Protein AF-A0A8T7G9Y0-F1 (afdb_monomer)

Nearest PDB structures (foldseek):
  5c21-assembly1_A  TM=3.482E-01  e=3.178E-01  Escherichia coli
  5c21-assembly1_B  TM=3.559E-01  e=3.958E-01  Escherichia coli

Mean predicted aligned error: 15.69 Å

Secondary structure (DSSP, 8-state):
---THHHHHHHHHHHHHHHHHHHHHHHHHHHHHHHHHHHS-----------TTS-TTS------HHHHHHSHHHHT--HHHHHHHHHHHHHHHHHHHHHHHHHHHHHHHHHHHHHHTTTS---HHHHHHHHHHHHHHHHHHHHHHHHHHHHHHHTS-HHHHHHHHHHHHHHHHHHHHHHHHHHHHHTT-

Solvent-accessible surface area (backbone atoms only — not comparable to full-atom values): 11017 Å² total; per-residue (Å²): 142,84,62,78,68,61,59,58,57,57,51,58,58,55,55,56,52,54,54,55,55,52,50,52,52,51,52,48,52,52,50,51,50,52,49,53,58,68,64,62,69,60,75,80,67,76,83,70,83,70,77,84,88,70,77,90,83,72,74,75,73,76,55,58,60,72,55,56,68,72,41,28,80,83,40,66,61,50,70,71,50,51,54,53,45,51,50,51,48,53,54,49,46,64,67,42,48,64,49,52,53,52,35,51,53,42,44,52,52,39,53,50,53,51,61,77,39,70,91,52,93,72,55,70,67,59,52,48,62,57,44,44,64,38,52,51,42,52,48,53,52,49,56,54,51,49,54,51,19,50,56,50,53,69,72,43,53,71,70,37,49,54,48,44,53,55,50,50,50,57,53,51,54,50,52,53,53,50,52,51,58,49,50,62,58,65,70,73,110

Radius of gyration: 30.32 Å; Cα contacts (8 Å, |Δi|>4): 68; chains: 1; bounding box: 95×56×58 Å

Structure (mmCIF, N/CA/C/O backbone):
data_AF-A0A8T7G9Y0-F1
#
_entry.id   AF-A0A8T7G9Y0-F1
#
loop_
_atom_site.group_PDB
_atom_site.id
_atom_site.type_symbol
_atom_site.label_atom_id
_atom_site.label_alt_id
_atom_site.label_comp_id
_atom_site.label_asym_id
_atom_site.label_entity_id
_atom_site.label_seq_id
_atom_site.pdbx_PDB_ins_code
_atom_site.Cartn_x
_atom_site.Cartn_y
_atom_site.Cartn_z
_atom_site.occupancy
_atom_site.B_iso_or_equiv
_atom_site.auth_seq_id
_atom_site.auth_comp_id
_atom_site.auth_asym_id
_atom_site.auth_atom_id
_atom_site.pdbx_PDB_model_num
ATOM 1 N N . MET A 1 1 ? 77.001 -41.358 -36.205 1.00 55.22 1 MET A N 1
ATOM 2 C CA . MET A 1 1 ? 76.009 -42.160 -35.459 1.00 55.22 1 MET A CA 1
ATOM 3 C C . MET A 1 1 ? 75.866 -41.565 -34.066 1.00 55.22 1 MET A C 1
ATOM 5 O O . MET A 1 1 ? 76.643 -41.888 -33.185 1.00 55.22 1 MET A O 1
ATOM 9 N N . THR A 1 2 ? 74.908 -40.656 -33.910 1.00 49.69 2 THR A N 1
ATOM 10 C CA . THR A 1 2 ? 74.451 -40.039 -32.651 1.00 49.69 2 THR A CA 1
ATOM 11 C C . THR A 1 2 ? 72.934 -39.913 -32.811 1.00 49.69 2 THR A C 1
ATOM 13 O O . THR A 1 2 ? 72.441 -39.129 -33.610 1.00 49.69 2 THR A O 1
ATOM 16 N N . SER A 1 3 ? 72.282 -41.050 -32.582 1.00 53.50 3 SER A N 1
ATOM 17 C CA . SER A 1 3 ? 71.354 -41.309 -31.479 1.00 53.50 3 SER A CA 1
ATOM 18 C C . SER A 1 3 ? 70.028 -40.551 -31.591 1.00 53.50 3 SER A C 1
ATOM 20 O O . SER A 1 3 ? 69.817 -39.498 -30.998 1.00 53.50 3 SER A O 1
ATOM 22 N N . LYS A 1 4 ? 69.077 -4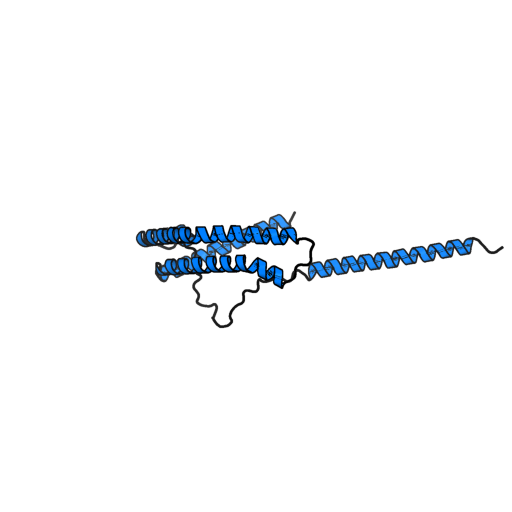1.186 -32.295 1.00 54.16 4 LYS A N 1
ATOM 23 C CA . LYS A 1 4 ? 67.639 -40.864 -32.271 1.00 54.16 4 LYS A CA 1
ATOM 24 C C . LYS A 1 4 ? 67.058 -40.780 -30.842 1.00 54.16 4 LYS A C 1
ATOM 26 O O . LYS A 1 4 ? 65.998 -40.192 -30.667 1.00 54.16 4 LYS A O 1
ATOM 31 N N . GLN A 1 5 ? 67.759 -41.298 -29.826 1.00 54.38 5 GLN A N 1
ATOM 32 C CA . GLN A 1 5 ? 67.329 -41.260 -28.425 1.00 54.38 5 GLN A CA 1
ATOM 33 C C . GLN A 1 5 ? 67.430 -39.868 -27.770 1.00 54.38 5 GLN A C 1
ATOM 35 O O . GLN A 1 5 ? 66.744 -39.627 -26.778 1.00 54.38 5 GLN A O 1
ATOM 40 N N . GLU A 1 6 ? 68.236 -38.932 -28.292 1.00 51.66 6 GLU A N 1
ATOM 41 C CA . GLU A 1 6 ? 68.300 -37.566 -27.732 1.00 51.66 6 GLU A CA 1
ATOM 42 C C . GLU A 1 6 ? 67.102 -36.701 -28.143 1.00 51.66 6 GLU A C 1
ATOM 44 O O . GLU A 1 6 ? 66.642 -35.859 -27.368 1.00 51.66 6 GLU A O 1
ATOM 49 N N . ILE A 1 7 ? 66.538 -36.945 -29.329 1.00 55.41 7 ILE A N 1
ATOM 50 C CA . ILE A 1 7 ? 65.400 -36.171 -29.836 1.00 55.41 7 ILE A CA 1
ATOM 51 C C . ILE A 1 7 ? 64.121 -36.553 -29.079 1.00 55.41 7 ILE A C 1
ATOM 53 O O . ILE A 1 7 ? 63.398 -35.657 -28.643 1.00 55.41 7 ILE A O 1
ATOM 57 N N . GLU A 1 8 ? 63.886 -37.844 -28.819 1.00 50.28 8 GLU A N 1
ATOM 58 C CA . GLU A 1 8 ? 62.699 -38.313 -28.083 1.00 50.28 8 GLU A CA 1
ATOM 59 C C . GLU A 1 8 ? 62.653 -37.786 -26.638 1.00 50.28 8 GLU A C 1
ATOM 61 O O . GLU A 1 8 ? 61.611 -37.307 -26.192 1.00 50.28 8 GLU A O 1
ATOM 66 N N . ARG A 1 9 ? 63.795 -37.729 -25.933 1.00 51.75 9 ARG A N 1
ATOM 67 C CA . ARG A 1 9 ? 63.852 -37.155 -24.572 1.00 51.75 9 ARG A CA 1
ATOM 68 C C . ARG A 1 9 ? 63.558 -35.651 -24.534 1.00 51.75 9 ARG A C 1
ATOM 70 O O . ARG A 1 9 ? 63.026 -35.155 -23.544 1.00 51.75 9 ARG A O 1
ATOM 77 N N . SER A 1 10 ? 63.883 -34.913 -25.597 1.00 53.09 10 SER A N 1
ATOM 78 C CA . SER A 1 10 ? 63.667 -33.459 -25.655 1.00 53.09 10 SER A CA 1
ATOM 79 C C . SER A 1 10 ? 62.203 -33.057 -25.895 1.00 53.09 10 SER A C 1
ATOM 81 O O . SER A 1 10 ? 61.804 -31.947 -25.529 1.00 53.09 10 SER A O 1
ATOM 83 N N . VAL A 1 11 ? 61.403 -33.953 -26.483 1.00 52.56 11 VAL A N 1
ATOM 84 C CA . VAL A 1 11 ? 59.964 -33.756 -26.727 1.00 52.56 11 VAL A CA 1
ATOM 85 C C . VAL A 1 11 ? 59.162 -34.027 -25.451 1.00 52.56 11 VAL A C 1
ATOM 87 O O . VAL A 1 11 ? 58.288 -33.235 -25.095 1.00 52.56 11 VAL A O 1
ATOM 90 N N . ASP A 1 12 ? 59.541 -35.064 -24.703 1.00 52.78 12 ASP A N 1
ATOM 91 C CA . ASP A 1 12 ? 58.868 -35.484 -23.466 1.00 52.78 12 ASP A CA 1
ATOM 92 C C . ASP A 1 12 ? 58.993 -34.437 -22.336 1.00 52.78 12 ASP A C 1
ATOM 94 O O . ASP A 1 12 ? 58.055 -34.162 -21.580 1.00 52.78 12 ASP A O 1
ATOM 98 N N . ILE A 1 13 ? 60.143 -33.755 -22.263 1.00 53.44 13 ILE A N 1
ATOM 99 C CA . ILE A 1 13 ? 60.376 -32.679 -21.286 1.00 53.44 13 ILE A CA 1
ATOM 100 C C . ILE A 1 13 ? 59.546 -31.430 -21.627 1.00 53.44 13 ILE A C 1
ATOM 102 O O . ILE A 1 13 ? 59.013 -30.785 -20.723 1.00 53.44 13 ILE A O 1
ATOM 106 N N . ARG A 1 14 ? 59.371 -31.094 -22.914 1.00 51.22 14 ARG A N 1
ATOM 107 C CA . ARG A 1 14 ? 58.578 -29.919 -23.323 1.00 51.22 14 ARG A CA 1
ATOM 108 C C . ARG A 1 14 ? 57.076 -30.130 -23.147 1.00 51.22 14 ARG A C 1
ATOM 110 O O . ARG A 1 14 ? 56.394 -29.188 -22.747 1.00 51.22 14 ARG A O 1
ATOM 117 N N . GLN A 1 15 ? 56.560 -31.339 -23.378 1.00 51.28 15 GLN A N 1
ATOM 118 C CA . GLN A 1 15 ? 55.138 -31.639 -23.157 1.00 51.28 15 GLN A CA 1
ATOM 119 C C . GLN A 1 15 ? 54.752 -31.594 -21.670 1.00 51.28 15 GLN A C 1
ATOM 121 O O . GLN A 1 15 ? 53.705 -31.038 -21.335 1.00 51.28 15 GLN A O 1
ATOM 126 N N . ARG A 1 16 ? 55.625 -32.061 -20.763 1.00 51.03 16 ARG A N 1
ATOM 127 C CA . ARG A 1 16 ? 55.397 -31.964 -19.307 1.00 51.03 16 ARG A CA 1
ATOM 128 C C . ARG A 1 16 ? 55.312 -30.524 -18.791 1.00 51.03 16 ARG A C 1
ATOM 130 O O . ARG A 1 16 ? 54.543 -30.252 -17.869 1.00 51.03 16 ARG A O 1
ATOM 137 N N . TRP A 1 17 ? 56.060 -29.591 -19.381 1.00 47.50 17 TRP A N 1
ATOM 138 C CA . TRP A 1 17 ? 56.044 -28.184 -18.960 1.00 47.50 17 TRP A CA 1
ATOM 139 C C . TRP A 1 17 ? 54.737 -27.463 -19.312 1.00 47.50 17 TRP A C 1
ATOM 141 O O . TRP A 1 17 ? 54.264 -26.657 -18.510 1.00 47.50 17 TRP A O 1
ATOM 151 N N . TRP A 1 18 ? 54.111 -27.792 -20.447 1.00 45.62 18 TRP A N 1
ATOM 152 C CA . TRP A 1 18 ? 52.841 -27.185 -20.875 1.00 45.62 18 TRP A CA 1
ATOM 153 C C . TRP A 1 18 ? 51.645 -27.660 -20.042 1.00 45.62 18 TRP A C 1
ATOM 155 O O . TRP A 1 18 ? 50.748 -26.873 -19.741 1.00 45.62 18 TRP A O 1
ATOM 165 N N . THR A 1 19 ? 51.642 -28.918 -19.594 1.00 52.16 19 THR A N 1
ATOM 166 C CA . THR A 1 19 ? 50.574 -29.435 -18.724 1.00 52.16 19 THR A CA 1
ATOM 167 C C . THR A 1 19 ? 50.626 -28.845 -17.315 1.00 52.16 19 THR A C 1
ATOM 169 O O . THR A 1 19 ? 49.582 -28.550 -16.742 1.00 52.16 19 THR A O 1
ATOM 172 N N . VAL A 1 20 ? 51.818 -28.607 -16.756 1.00 54.38 20 VAL A N 1
ATOM 173 C CA . VAL A 1 20 ? 51.951 -28.059 -15.393 1.00 54.38 20 VAL A CA 1
ATOM 174 C C . VAL A 1 20 ? 51.597 -26.569 -15.350 1.00 54.38 20 VAL A C 1
ATOM 176 O O . VAL A 1 20 ? 50.882 -26.142 -14.445 1.00 54.38 20 VAL A O 1
ATOM 179 N N . THR A 1 21 ? 52.007 -25.787 -16.355 1.00 53.28 21 THR A N 1
ATOM 180 C CA . THR A 1 21 ? 51.620 -24.365 -16.452 1.00 53.28 21 THR A CA 1
ATOM 181 C C . THR A 1 21 ? 50.145 -24.184 -16.812 1.00 53.28 21 THR A C 1
ATOM 183 O O . THR A 1 21 ? 49.486 -23.326 -16.227 1.00 53.28 21 THR A O 1
ATOM 186 N N . GLY A 1 22 ? 49.584 -25.021 -17.693 1.00 51.62 22 GLY A N 1
ATOM 187 C CA . GLY A 1 22 ? 48.158 -24.979 -18.037 1.00 51.62 22 GLY A CA 1
ATOM 188 C C . GLY A 1 22 ? 47.233 -25.334 -16.866 1.00 51.62 22 GLY A C 1
ATOM 189 O O . GLY A 1 22 ? 46.226 -24.660 -16.648 1.00 51.62 22 GLY A O 1
ATOM 190 N N . VAL A 1 23 ? 47.593 -26.345 -16.064 1.00 53.72 23 VAL A N 1
ATOM 191 C CA . VAL A 1 23 ? 46.804 -26.755 -14.889 1.00 53.72 23 VAL A CA 1
ATOM 192 C C . VAL A 1 23 ? 46.899 -25.724 -13.760 1.00 53.72 23 VAL A C 1
ATOM 194 O O . VAL A 1 23 ? 45.880 -25.423 -13.142 1.00 53.72 23 VAL A O 1
ATOM 197 N N . GLN A 1 24 ? 48.064 -25.108 -13.523 1.00 54.03 24 GLN A N 1
ATOM 198 C CA . GLN A 1 24 ? 48.177 -24.024 -12.535 1.00 54.03 24 GLN A CA 1
ATOM 199 C C . GLN A 1 24 ? 47.382 -22.773 -12.938 1.00 54.03 24 GLN A C 1
ATOM 201 O O . GLN A 1 24 ? 46.762 -22.149 -12.077 1.00 54.03 24 GLN A O 1
ATOM 206 N N . LEU A 1 25 ? 47.323 -22.442 -14.234 1.00 53.50 25 LEU A N 1
ATOM 207 C CA . LEU A 1 25 ? 46.509 -21.326 -14.728 1.00 53.50 25 LEU A CA 1
ATOM 208 C C . LEU A 1 25 ? 45.001 -21.596 -14.560 1.00 53.50 25 LEU A C 1
ATOM 210 O O . LEU A 1 25 ? 44.250 -20.703 -14.172 1.00 53.50 25 LEU A O 1
ATOM 214 N N . LEU A 1 26 ? 44.559 -22.838 -14.791 1.00 54.88 26 LEU A N 1
ATOM 215 C CA . LEU A 1 26 ? 43.170 -23.262 -14.575 1.00 54.88 26 LEU A CA 1
ATOM 216 C C . LEU A 1 26 ? 42.785 -23.267 -13.089 1.00 54.88 26 LEU A C 1
ATOM 218 O O . LEU A 1 26 ? 41.713 -22.776 -12.743 1.00 54.88 26 LEU A O 1
ATOM 222 N N . VAL A 1 27 ? 43.661 -23.743 -12.198 1.00 57.97 27 VAL A N 1
ATOM 223 C CA . VAL A 1 27 ? 43.428 -23.699 -10.742 1.00 57.97 27 VAL A CA 1
ATOM 224 C C . VAL A 1 27 ? 43.394 -22.254 -10.231 1.00 57.97 27 VAL A C 1
ATOM 226 O O . VAL A 1 27 ? 42.541 -21.925 -9.408 1.00 57.97 27 VAL A O 1
ATOM 229 N N . ALA A 1 28 ? 44.238 -21.363 -10.762 1.00 57.00 28 ALA A N 1
ATOM 230 C CA . ALA A 1 28 ? 44.179 -19.935 -10.451 1.00 57.00 28 ALA A CA 1
ATOM 231 C C . ALA A 1 28 ? 42.870 -19.285 -10.942 1.00 57.00 28 ALA A C 1
ATOM 233 O O . ALA A 1 28 ? 42.260 -18.513 -10.205 1.00 57.00 28 ALA A O 1
ATOM 234 N N . LEU A 1 29 ? 42.379 -19.632 -12.137 1.00 53.97 29 LEU A N 1
ATOM 235 C CA . LEU A 1 29 ? 41.099 -19.132 -12.661 1.00 53.97 29 LEU A CA 1
ATOM 236 C C . LEU A 1 29 ? 39.888 -19.639 -11.863 1.00 53.97 29 LEU A C 1
ATOM 238 O O . LEU A 1 29 ? 38.957 -18.870 -11.609 1.00 53.97 29 LEU A O 1
ATOM 242 N N . VAL A 1 30 ? 39.903 -20.898 -11.417 1.00 57.34 30 VAL A N 1
ATOM 243 C CA . VAL A 1 30 ? 38.860 -21.445 -10.533 1.00 57.34 30 VAL A CA 1
ATOM 244 C C . VAL A 1 30 ? 38.938 -20.801 -9.145 1.00 57.34 30 VAL A C 1
ATOM 246 O O . VAL A 1 30 ? 37.907 -20.406 -8.606 1.00 57.34 30 VAL A O 1
ATOM 249 N N . GLY A 1 31 ? 40.140 -20.586 -8.600 1.00 49.66 31 GLY A N 1
ATOM 250 C CA . GLY A 1 31 ? 40.344 -19.878 -7.332 1.00 49.66 31 GLY A CA 1
ATOM 251 C C . GLY A 1 31 ? 39.852 -18.427 -7.367 1.00 49.66 31 GLY A C 1
ATOM 252 O O . GLY A 1 31 ? 39.139 -17.998 -6.462 1.00 49.66 31 GLY A O 1
ATOM 253 N N . ILE A 1 32 ? 40.141 -17.686 -8.444 1.00 53.50 32 ILE A N 1
ATOM 254 C CA . ILE A 1 32 ? 39.623 -16.324 -8.651 1.00 53.50 32 ILE A CA 1
ATOM 255 C C . ILE A 1 32 ? 38.099 -16.351 -8.818 1.00 53.50 32 ILE A C 1
ATOM 257 O O . ILE A 1 32 ? 37.423 -15.488 -8.271 1.00 53.50 32 ILE A O 1
ATOM 261 N N . SER A 1 33 ? 37.532 -17.354 -9.493 1.00 47.88 33 SER A N 1
ATOM 262 C CA . SER A 1 33 ? 36.074 -17.485 -9.643 1.00 47.88 33 SER A CA 1
ATOM 263 C C . SER A 1 33 ? 35.376 -17.756 -8.306 1.00 47.88 33 SER A C 1
ATOM 265 O O . SER A 1 33 ? 34.347 -17.146 -8.028 1.00 47.88 33 SER A O 1
ATOM 267 N N . VAL A 1 34 ? 35.955 -18.591 -7.436 1.00 52.16 34 VAL A N 1
ATOM 268 C CA . VAL A 1 34 ? 35.426 -18.854 -6.084 1.00 52.16 34 VAL A CA 1
ATOM 269 C C . VAL A 1 34 ? 35.578 -17.629 -5.178 1.00 52.16 34 VAL A C 1
ATOM 271 O O . VAL A 1 34 ? 34.643 -17.299 -4.455 1.00 52.16 34 VAL A O 1
ATOM 274 N N . ILE A 1 35 ? 36.694 -16.896 -5.254 1.00 52.38 35 ILE A N 1
ATOM 275 C CA . ILE A 1 35 ? 36.891 -15.660 -4.478 1.00 52.38 35 ILE A CA 1
ATOM 276 C C . ILE A 1 35 ? 35.983 -14.537 -4.995 1.00 52.38 35 ILE A C 1
ATOM 278 O O . ILE A 1 35 ? 35.429 -13.797 -4.188 1.00 52.38 35 ILE A O 1
ATOM 282 N N . VAL A 1 36 ? 35.750 -14.419 -6.305 1.00 48.91 36 VAL A N 1
ATOM 283 C CA . VAL A 1 36 ? 34.804 -13.448 -6.883 1.00 48.91 36 VAL A CA 1
ATOM 284 C C . VAL A 1 36 ? 33.355 -13.811 -6.545 1.00 48.91 36 VAL A C 1
ATOM 286 O O . VAL A 1 36 ? 32.572 -12.903 -6.274 1.00 48.91 36 VAL A O 1
ATOM 289 N N . LEU A 1 37 ? 32.989 -15.098 -6.479 1.00 44.81 37 LEU A N 1
ATOM 290 C CA . LEU A 1 37 ? 31.670 -15.508 -5.979 1.00 44.81 37 LEU A CA 1
ATOM 291 C C . LEU A 1 37 ? 31.521 -15.276 -4.465 1.00 44.81 37 LEU A C 1
ATOM 293 O O . LEU A 1 37 ? 30.481 -14.783 -4.040 1.00 44.81 37 LEU A O 1
ATOM 297 N N . ALA A 1 38 ? 32.553 -15.552 -3.663 1.00 48.25 38 ALA A N 1
ATOM 298 C CA . ALA A 1 38 ? 32.524 -15.355 -2.210 1.00 48.25 38 ALA A CA 1
ATOM 299 C C . ALA A 1 38 ? 32.602 -13.872 -1.792 1.00 48.25 38 ALA A C 1
ATOM 301 O O . ALA A 1 38 ? 32.089 -13.496 -0.741 1.00 48.25 38 ALA A O 1
ATOM 302 N N . SER A 1 39 ? 33.206 -13.008 -2.617 1.00 43.72 39 SER A N 1
ATOM 303 C CA . SER A 1 39 ? 33.332 -11.564 -2.349 1.00 43.72 39 SER A CA 1
ATOM 304 C C . SER A 1 39 ? 32.202 -10.710 -2.940 1.00 43.72 39 SER A C 1
ATOM 306 O O . SER A 1 39 ? 32.084 -9.538 -2.583 1.00 43.72 39 SER A O 1
ATOM 308 N N . LYS A 1 40 ? 31.320 -11.276 -3.783 1.00 42.78 40 LYS A N 1
ATOM 309 C CA . LYS A 1 40 ? 30.123 -10.585 -4.312 1.00 42.78 40 LYS A CA 1
ATOM 310 C C . LYS A 1 40 ? 28.820 -10.858 -3.564 1.00 42.78 40 LYS A C 1
ATOM 312 O O . LYS A 1 40 ? 27.777 -10.358 -3.972 1.00 42.78 40 LYS A O 1
ATOM 317 N N . THR A 1 41 ? 28.877 -11.516 -2.413 1.00 44.16 41 THR A N 1
ATOM 318 C CA . THR A 1 41 ? 27.844 -11.415 -1.369 1.00 44.16 41 THR A CA 1
ATOM 319 C C . THR A 1 41 ? 28.097 -10.227 -0.44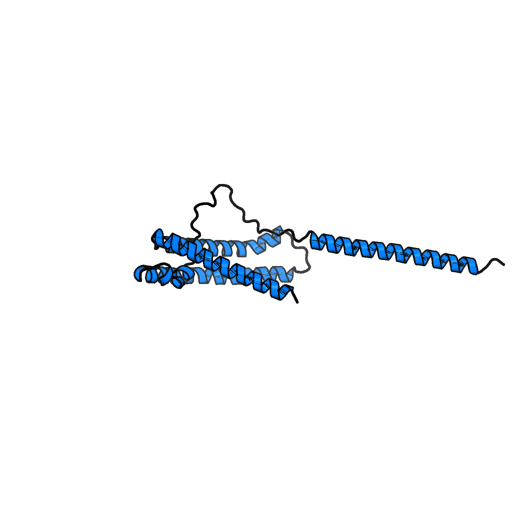0 1.00 44.16 41 THR A C 1
ATOM 321 O O . THR A 1 41 ? 27.842 -10.287 0.759 1.00 44.16 41 THR A O 1
ATOM 324 N N . GLN A 1 42 ? 28.558 -9.096 -0.985 1.00 40.19 42 GLN A N 1
ATOM 325 C CA . GLN A 1 42 ? 28.148 -7.829 -0.398 1.00 40.19 42 GLN A CA 1
ATOM 326 C C . GLN A 1 42 ? 26.657 -7.710 -0.668 1.00 40.19 42 GLN A C 1
ATOM 328 O O . GLN A 1 42 ? 26.233 -7.458 -1.795 1.00 40.19 42 GLN A O 1
ATOM 333 N N . GLU A 1 43 ? 25.873 -7.955 0.380 1.00 42.06 43 GLU A N 1
ATOM 334 C CA . GLU A 1 43 ? 24.507 -7.476 0.492 1.00 42.06 43 GLU A CA 1
ATOM 335 C C . GLU A 1 43 ? 24.451 -6.076 -0.119 1.00 42.06 43 GLU A C 1
ATOM 337 O O . GLU A 1 43 ? 24.920 -5.100 0.475 1.00 42.06 43 GLU A O 1
ATOM 342 N N . VAL A 1 44 ? 23.883 -5.963 -1.318 1.00 37.88 44 VAL A N 1
ATOM 343 C CA . VAL A 1 44 ? 23.413 -4.681 -1.822 1.00 37.88 44 VAL A CA 1
ATOM 344 C C . VAL A 1 44 ? 22.233 -4.341 -0.926 1.00 37.88 44 VAL A C 1
ATOM 346 O O . VAL A 1 44 ? 21.075 -4.603 -1.247 1.00 37.88 44 VAL A O 1
ATOM 349 N N . LYS A 1 45 ? 22.535 -3.818 0.266 1.00 38.41 45 LYS A N 1
ATOM 350 C CA . LYS A 1 45 ? 21.555 -3.118 1.077 1.00 38.41 45 LYS A CA 1
ATOM 351 C C . LYS A 1 45 ? 21.027 -2.029 0.154 1.00 38.41 45 LYS A C 1
ATOM 353 O O . LYS A 1 45 ? 21.832 -1.233 -0.338 1.00 38.41 45 LYS A O 1
ATOM 358 N N . PRO A 1 46 ? 19.720 -2.006 -0.155 1.00 38.69 46 PRO A N 1
ATOM 359 C CA . PRO A 1 46 ? 19.177 -0.919 -0.942 1.00 38.69 46 PRO A CA 1
ATOM 360 C C . PRO A 1 46 ? 19.578 0.370 -0.232 1.00 38.69 46 PRO A C 1
ATOM 362 O O . PRO A 1 46 ? 19.350 0.504 0.974 1.00 38.69 46 PRO A O 1
ATOM 365 N N . VAL A 1 47 ? 20.221 1.282 -0.963 1.00 35.38 47 VAL A N 1
ATOM 366 C CA . VAL A 1 47 ? 20.502 2.634 -0.488 1.00 35.38 47 VAL A CA 1
ATOM 367 C C . VAL A 1 47 ? 19.147 3.309 -0.305 1.00 35.38 47 VAL A C 1
ATOM 369 O O . VAL A 1 47 ? 18.607 3.974 -1.184 1.00 35.38 47 VAL A O 1
ATOM 372 N N . ILE A 1 48 ? 18.545 3.066 0.853 1.00 42.66 48 ILE A N 1
ATOM 373 C CA . ILE A 1 48 ? 17.567 3.958 1.434 1.00 42.66 48 ILE A CA 1
ATOM 374 C C . ILE A 1 48 ? 18.413 5.169 1.786 1.00 42.66 48 ILE A C 1
ATOM 376 O O . ILE A 1 48 ? 19.186 5.119 2.741 1.00 42.66 48 ILE A O 1
ATOM 380 N N . VAL A 1 49 ? 18.317 6.220 0.976 1.00 39.25 49 VAL A N 1
ATOM 381 C CA . VAL A 1 49 ? 18.775 7.552 1.359 1.00 39.25 49 VAL A CA 1
ATOM 382 C C . VAL A 1 49 ? 18.000 7.900 2.628 1.00 39.25 49 VAL A C 1
ATOM 384 O O . VAL A 1 49 ? 16.848 8.326 2.583 1.00 39.25 49 VAL A O 1
ATOM 387 N N . ARG A 1 50 ? 18.592 7.573 3.777 1.00 38.69 50 ARG A N 1
ATOM 388 C CA . ARG A 1 50 ? 18.164 8.040 5.083 1.00 38.69 50 ARG A CA 1
ATOM 389 C C . ARG A 1 50 ? 18.663 9.470 5.142 1.00 38.69 50 ARG A C 1
ATOM 391 O O . ARG A 1 50 ? 19.858 9.694 5.269 1.00 38.69 50 ARG A O 1
ATOM 398 N N . THR A 1 51 ? 17.759 10.426 4.984 1.00 42.16 51 THR A N 1
ATOM 399 C CA . THR A 1 51 ? 17.982 11.770 5.508 1.00 42.16 51 THR A CA 1
ATOM 400 C C . THR A 1 51 ? 18.281 11.619 6.996 1.00 42.16 51 THR A C 1
ATOM 402 O O . THR A 1 51 ? 17.411 11.231 7.777 1.00 42.16 51 THR A O 1
ATOM 405 N N . GLU A 1 52 ? 19.548 11.811 7.345 1.00 35.19 52 GLU A N 1
ATOM 406 C CA . GLU A 1 52 ? 20.039 11.935 8.710 1.00 35.19 52 GLU A CA 1
ATOM 407 C C . GLU A 1 52 ? 19.278 13.081 9.389 1.00 35.19 52 GLU A C 1
ATOM 409 O O . GLU A 1 52 ? 19.192 14.175 8.831 1.00 35.19 52 GLU A O 1
ATOM 414 N N . GLY A 1 53 ? 18.675 12.825 10.555 1.00 35.03 53 GLY A N 1
ATOM 415 C CA . GLY A 1 53 ? 18.066 13.889 11.360 1.00 35.03 53 GLY A CA 1
ATOM 416 C C . GLY A 1 53 ? 16.785 13.565 12.127 1.00 35.03 53 GLY A C 1
ATOM 417 O O . GLY A 1 53 ? 16.348 14.411 12.896 1.00 35.03 53 GLY A O 1
ATOM 418 N N . GLU A 1 54 ? 16.186 12.379 11.997 1.00 31.55 54 GLU A N 1
ATOM 419 C CA . GLU A 1 54 ? 15.070 11.995 12.873 1.00 31.55 54 GLU A CA 1
ATOM 420 C C . GLU A 1 54 ? 15.339 10.672 13.581 1.00 31.55 54 GLU A C 1
ATOM 422 O O . GLU A 1 54 ? 15.599 9.637 12.961 1.00 31.55 54 GLU A O 1
ATOM 427 N N . SER A 1 55 ? 15.276 10.726 14.909 1.00 35.34 55 SER A N 1
ATOM 428 C CA . SER A 1 55 ? 15.340 9.569 15.783 1.00 35.34 55 SER A CA 1
ATOM 429 C C . SER A 1 55 ? 14.294 8.527 15.368 1.00 35.34 55 SER A C 1
ATOM 431 O O . SER A 1 55 ? 13.118 8.806 15.145 1.00 35.34 55 SER A O 1
ATOM 433 N N . ILE A 1 56 ? 14.736 7.274 15.285 1.00 40.09 56 ILE A N 1
ATOM 434 C CA . ILE A 1 56 ? 13.945 6.091 14.902 1.00 40.09 56 ILE A CA 1
ATOM 435 C C . ILE A 1 56 ? 12.885 5.735 15.981 1.00 40.09 56 ILE A C 1
ATOM 437 O O . ILE A 1 56 ? 12.151 4.756 15.857 1.00 40.09 56 ILE A O 1
ATOM 441 N N . GLU A 1 57 ? 12.756 6.545 17.034 1.00 38.50 57 GLU A N 1
ATOM 442 C CA . GLU A 1 57 ? 12.090 6.183 18.287 1.00 38.50 57 GLU A CA 1
ATOM 443 C C . GLU A 1 57 ? 10.603 6.541 18.413 1.00 38.50 57 GLU A C 1
ATOM 445 O O . GLU A 1 57 ? 9.976 6.109 19.376 1.00 38.50 57 GLU A O 1
ATOM 450 N N . SER A 1 58 ? 9.967 7.233 17.462 1.00 40.34 58 SER A N 1
ATOM 451 C CA . SER A 1 58 ? 8.538 7.570 17.641 1.00 40.34 58 SER A CA 1
ATOM 452 C C . SER A 1 58 ? 7.689 7.697 16.380 1.00 40.34 58 SER A C 1
ATOM 454 O O . SER A 1 58 ? 6.505 8.024 16.479 1.00 40.34 58 SER A O 1
ATOM 456 N N . ARG A 1 59 ? 8.199 7.350 15.191 1.00 46.75 59 ARG A N 1
ATOM 457 C CA . ARG A 1 59 ? 7.314 7.179 14.029 1.00 46.75 59 ARG A CA 1
ATOM 458 C C . ARG A 1 59 ? 6.529 5.881 14.208 1.00 46.75 59 ARG A C 1
ATOM 460 O O . ARG A 1 59 ? 6.971 4.811 13.785 1.00 46.75 59 ARG A O 1
ATOM 467 N N . GLN A 1 60 ? 5.370 5.962 14.874 1.00 57.59 60 GLN A N 1
ATOM 468 C CA . GLN A 1 60 ? 4.376 4.889 14.872 1.00 57.59 60 GLN A CA 1
ATOM 469 C C . GLN A 1 60 ? 4.195 4.443 13.421 1.00 57.59 60 GLN A C 1
ATOM 471 O O . GLN A 1 60 ? 3.745 5.203 12.567 1.00 57.59 60 GLN A O 1
ATOM 476 N N . ARG A 1 61 ? 4.646 3.222 13.118 1.00 68.12 61 ARG A N 1
ATOM 477 C CA . ARG A 1 61 ? 4.675 2.707 11.749 1.00 68.12 61 ARG A CA 1
ATOM 478 C C . ARG A 1 61 ? 3.263 2.791 11.178 1.00 68.12 61 ARG A C 1
ATOM 480 O O . ARG A 1 61 ? 2.344 2.213 11.754 1.00 68.12 61 ARG A O 1
ATOM 487 N N . LEU A 1 62 ? 3.101 3.499 10.062 1.00 84.12 62 LEU A N 1
ATOM 488 C CA . LEU A 1 62 ? 1.814 3.637 9.390 1.00 84.12 62 LEU A CA 1
ATOM 489 C C . LEU A 1 62 ? 1.291 2.260 8.967 1.00 84.12 62 LEU A C 1
ATOM 491 O O . LEU A 1 62 ? 1.906 1.564 8.152 1.00 84.12 62 LEU A O 1
ATOM 495 N N . LEU A 1 63 ? 0.168 1.857 9.560 1.00 87.31 63 LEU A N 1
ATOM 496 C CA . LEU A 1 63 ? -0.398 0.519 9.403 1.00 87.31 63 LEU A CA 1
ATOM 497 C C . LEU A 1 63 ? -1.279 0.453 8.148 1.00 87.31 63 LEU A C 1
ATOM 499 O O . LEU A 1 63 ? -2.050 1.381 7.903 1.00 87.31 63 LEU A O 1
ATOM 503 N N . PRO A 1 64 ? -1.210 -0.626 7.347 1.00 90.00 64 PRO A N 1
ATOM 504 C CA . PRO A 1 64 ? -2.106 -0.797 6.205 1.00 90.00 64 PRO A CA 1
ATOM 505 C C . PRO A 1 64 ? -3.584 -0.828 6.629 1.00 90.00 64 PRO A C 1
ATOM 507 O O . PRO A 1 64 ? -3.937 -1.546 7.560 1.00 90.00 64 PRO A O 1
ATOM 510 N N . ILE A 1 65 ? -4.465 -0.134 5.898 1.00 92.44 65 ILE A N 1
ATOM 511 C CA . ILE A 1 65 ? -5.915 -0.097 6.191 1.00 92.44 65 ILE A CA 1
ATOM 512 C C . ILE A 1 65 ? -6.517 -1.509 6.212 1.00 92.44 65 ILE A C 1
ATOM 514 O O . ILE A 1 65 ? -7.221 -1.873 7.149 1.00 92.44 65 ILE A O 1
ATOM 518 N N . ALA A 1 66 ? -6.148 -2.348 5.239 1.00 93.06 66 ALA A N 1
ATOM 519 C CA . ALA A 1 66 ? -6.595 -3.739 5.166 1.00 93.06 66 ALA A CA 1
ATOM 520 C C . ALA A 1 66 ? -6.180 -4.583 6.388 1.00 93.06 66 ALA A C 1
ATOM 522 O O . ALA A 1 66 ? -6.860 -5.547 6.726 1.00 93.06 66 ALA A O 1
ATOM 523 N N . PHE A 1 67 ? -5.070 -4.241 7.054 1.00 94.31 67 PHE A N 1
ATOM 524 C CA . PHE A 1 67 ? -4.678 -4.899 8.301 1.00 94.31 67 PHE A CA 1
ATOM 525 C C . PHE A 1 67 ? -5.590 -4.469 9.455 1.00 94.31 67 PHE A C 1
ATOM 527 O O . PHE A 1 67 ? -6.080 -5.324 10.186 1.00 94.31 67 PHE A O 1
ATOM 534 N N . LEU A 1 68 ? -5.869 -3.166 9.578 1.00 94.44 68 LEU A N 1
ATOM 535 C CA . LEU A 1 68 ? -6.767 -2.634 10.609 1.00 94.44 68 LEU A CA 1
ATOM 536 C C . LEU A 1 68 ? -8.177 -3.232 10.496 1.00 94.44 68 LEU A C 1
ATOM 538 O O . LEU A 1 68 ? -8.768 -3.589 11.508 1.00 94.44 68 LEU A O 1
ATOM 542 N N . LEU A 1 69 ? -8.676 -3.398 9.267 1.00 94.00 69 LEU A N 1
ATOM 543 C CA . LEU A 1 69 ? -9.977 -4.014 8.984 1.00 94.00 69 LEU A CA 1
ATOM 544 C C . LEU A 1 69 ? -10.009 -5.534 9.199 1.00 94.00 69 LEU A C 1
ATOM 546 O O . LEU A 1 69 ? -11.064 -6.089 9.477 1.00 94.00 69 LEU A O 1
ATOM 550 N N . ARG A 1 70 ? -8.871 -6.224 9.088 1.00 94.94 70 ARG A N 1
ATOM 551 C CA . ARG A 1 70 ? -8.787 -7.666 9.366 1.00 94.94 70 ARG A CA 1
ATOM 552 C C . ARG A 1 70 ? -8.755 -7.965 10.861 1.00 94.94 70 ARG A C 1
ATOM 554 O O . ARG A 1 70 ? -9.243 -8.998 11.297 1.00 94.94 70 ARG A O 1
ATOM 561 N N . GLU A 1 71 ? -8.136 -7.081 11.632 1.00 94.81 71 GLU A N 1
ATOM 562 C CA . GLU A 1 71 ? -7.892 -7.261 13.063 1.00 94.81 71 GLU A CA 1
ATOM 563 C C . GLU A 1 71 ? -8.846 -6.407 13.917 1.00 94.81 71 GLU A C 1
ATOM 565 O O . GLU A 1 71 ? -8.501 -6.018 15.031 1.00 94.81 71 GLU A O 1
ATOM 570 N N . THR A 1 72 ? -10.045 -6.112 13.404 1.00 93.81 72 THR A N 1
ATOM 571 C CA .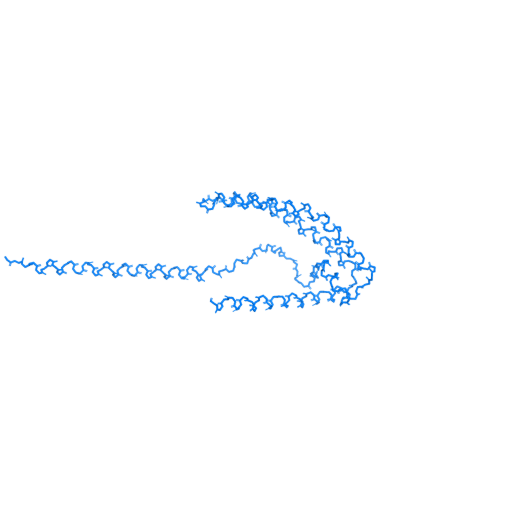 THR A 1 72 ? -11.045 -5.221 14.023 1.00 93.81 72 THR A CA 1
ATOM 572 C C . THR A 1 72 ? -11.366 -5.607 15.461 1.00 93.81 72 THR A C 1
ATOM 574 O O . THR A 1 72 ? -11.227 -4.778 16.361 1.00 93.81 72 THR A O 1
ATOM 577 N N . GLU A 1 73 ? -11.715 -6.873 15.689 1.00 93.62 73 GLU A N 1
ATOM 578 C CA . GLU A 1 73 ? -12.035 -7.415 17.013 1.00 93.62 73 GLU A CA 1
ATOM 579 C C . GLU A 1 73 ? -10.830 -7.339 17.953 1.00 93.62 73 GLU A C 1
ATOM 581 O O . GLU A 1 73 ? -10.942 -6.891 19.093 1.00 93.62 73 GLU A O 1
ATOM 586 N N . LYS A 1 74 ? -9.641 -7.710 17.459 1.00 94.81 74 LYS A N 1
ATOM 587 C CA . LYS A 1 74 ? -8.417 -7.723 18.271 1.00 94.81 74 LYS A CA 1
ATOM 588 C C . LYS A 1 74 ? -7.903 -6.332 18.598 1.00 94.81 74 LYS A C 1
ATOM 590 O O . LYS A 1 74 ? -7.151 -6.208 19.557 1.00 94.81 74 LYS A O 1
ATOM 595 N N . ILE A 1 75 ? -8.237 -5.318 17.805 1.00 94.75 75 ILE A N 1
ATOM 596 C CA . ILE A 1 75 ? -7.898 -3.911 18.058 1.00 94.75 75 ILE A CA 1
ATOM 597 C C . ILE A 1 75 ? -9.001 -3.231 18.891 1.00 94.75 75 ILE A C 1
ATOM 599 O O . ILE A 1 75 ? -8.741 -2.215 19.533 1.00 94.75 75 ILE A O 1
ATOM 603 N N . GLY A 1 76 ? -10.212 -3.795 18.926 1.00 96.06 76 GLY A N 1
ATOM 604 C CA . GLY A 1 76 ? -11.370 -3.197 19.586 1.00 96.06 76 GLY A CA 1
ATOM 605 C C . GLY A 1 76 ? -11.907 -1.991 18.815 1.00 96.06 76 GLY A C 1
ATOM 606 O O . GLY A 1 76 ? -12.107 -0.925 19.398 1.00 96.06 76 GLY A O 1
ATOM 607 N N . LEU A 1 77 ? -12.057 -2.120 17.493 1.00 95.38 77 LEU A N 1
ATOM 608 C CA . LEU A 1 77 ? -12.628 -1.070 16.645 1.00 95.38 77 LEU A CA 1
ATOM 609 C C . LEU A 1 77 ? -14.152 -1.024 16.783 1.00 95.38 77 LEU A C 1
ATOM 611 O O . LEU A 1 77 ? -14.810 -2.055 16.723 1.00 95.38 77 LEU A O 1
ATOM 615 N N . SER A 1 78 ? -14.711 0.179 16.925 1.00 97.38 78 SER A N 1
ATOM 616 C CA . SER A 1 78 ? -16.167 0.381 16.889 1.00 97.38 78 SER A CA 1
ATOM 617 C C . SER A 1 78 ? -16.719 0.265 15.468 1.00 97.38 78 SER A C 1
ATOM 619 O O . SER A 1 78 ? -16.029 0.618 14.510 1.00 97.38 78 SER A O 1
ATOM 621 N N . ASP A 1 79 ? -17.993 -0.103 15.320 1.00 96.94 79 ASP A N 1
ATOM 622 C CA . ASP A 1 79 ? -18.655 -0.219 14.010 1.00 96.94 79 ASP A CA 1
ATOM 623 C C . ASP A 1 79 ? -18.522 1.058 13.167 1.00 96.94 79 ASP A C 1
ATOM 625 O O . ASP A 1 79 ? -18.225 1.005 11.974 1.00 96.94 79 ASP A O 1
ATOM 629 N N . LYS A 1 80 ? -18.634 2.236 13.797 1.00 97.44 80 LYS A N 1
ATOM 630 C CA . LYS A 1 80 ? -18.439 3.532 13.123 1.00 97.44 80 LYS A CA 1
ATOM 631 C C . LYS A 1 80 ? -17.020 3.693 12.563 1.00 97.44 80 LYS A C 1
ATOM 633 O O . LYS A 1 80 ? -16.849 4.220 11.460 1.00 97.44 80 LYS A O 1
ATOM 638 N N . GLN A 1 81 ? -16.002 3.242 13.299 1.00 97.44 81 GLN A N 1
ATOM 639 C CA . GLN A 1 81 ? -14.612 3.251 12.831 1.00 97.44 81 GLN A CA 1
ATOM 640 C C . GLN A 1 81 ? -14.411 2.240 11.699 1.00 97.44 81 GLN A C 1
ATOM 642 O O . GLN A 1 81 ? -13.755 2.573 10.717 1.00 97.44 81 GLN A O 1
ATOM 647 N N . VAL A 1 82 ? -15.007 1.047 11.795 1.00 97.69 82 VAL A N 1
ATOM 648 C CA . VAL A 1 82 ? -14.941 0.019 10.742 1.00 97.69 82 VAL A CA 1
ATOM 649 C C . VAL A 1 82 ? -15.557 0.525 9.437 1.00 97.69 82 VAL A C 1
ATOM 651 O O . VAL A 1 82 ? -14.932 0.409 8.382 1.00 97.69 82 VAL A O 1
ATOM 654 N N . VAL A 1 83 ? -16.730 1.162 9.497 1.00 98.12 83 VAL A N 1
ATOM 655 C CA . VAL A 1 83 ? -17.376 1.779 8.325 1.00 98.12 83 VAL A CA 1
ATOM 656 C C . VAL A 1 83 ? -16.489 2.874 7.727 1.00 98.12 83 VAL A C 1
ATOM 658 O O . VAL A 1 83 ? -16.251 2.890 6.519 1.00 98.12 83 VAL A O 1
ATOM 661 N N . SER A 1 84 ? -15.933 3.752 8.566 1.00 97.25 84 SER A N 1
ATOM 662 C CA . SER A 1 84 ? -15.046 4.836 8.118 1.00 97.25 84 SER A CA 1
ATOM 663 C C . SER A 1 84 ? -13.760 4.311 7.464 1.00 97.25 84 SER A C 1
ATOM 665 O O . SER A 1 84 ? -13.345 4.811 6.420 1.00 97.25 84 SER A O 1
ATOM 667 N N . LEU A 1 85 ? -13.145 3.272 8.036 1.00 96.94 85 LEU A N 1
ATOM 668 C CA . LEU A 1 85 ? -11.959 2.617 7.480 1.00 96.94 85 LEU A CA 1
ATOM 669 C C . LEU A 1 85 ? -12.261 1.895 6.163 1.00 96.94 85 LEU A C 1
ATOM 671 O O . LEU A 1 85 ? -11.444 1.951 5.246 1.00 96.94 85 LEU A O 1
ATOM 675 N N . SER A 1 86 ? -13.427 1.257 6.050 1.00 97.44 86 SER A N 1
ATOM 676 C CA . SER A 1 86 ? -13.864 0.587 4.818 1.00 97.44 86 SER A CA 1
ATOM 677 C C . SER A 1 86 ? -14.057 1.596 3.687 1.00 97.44 86 SER A C 1
ATOM 679 O O . SER A 1 86 ? -13.558 1.390 2.583 1.00 97.44 86 SER A O 1
ATOM 681 N N . LYS A 1 87 ? -14.682 2.743 3.987 1.00 97.75 87 LYS A N 1
ATOM 682 C CA . LYS A 1 87 ? -14.829 3.844 3.030 1.00 97.75 87 LYS A CA 1
ATOM 683 C C . LYS A 1 87 ? -13.471 4.403 2.593 1.00 97.75 87 LYS A C 1
ATOM 685 O O . LYS A 1 87 ? -13.234 4.557 1.400 1.00 97.75 87 LYS A O 1
ATOM 690 N N . LEU A 1 88 ? -12.548 4.621 3.536 1.00 96.75 88 LEU A N 1
ATOM 691 C CA . LEU A 1 88 ? -11.178 5.036 3.209 1.00 96.75 88 LEU A CA 1
ATOM 692 C C . LEU A 1 88 ? -10.442 4.004 2.345 1.00 96.75 88 LEU A C 1
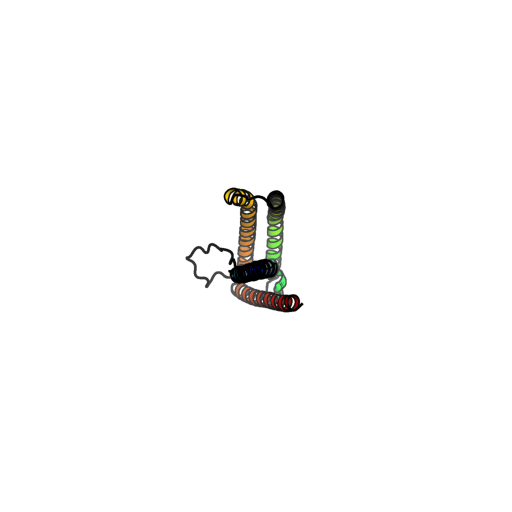ATOM 694 O O . LEU A 1 88 ? -9.660 4.392 1.482 1.00 96.75 88 LEU A O 1
ATOM 698 N N . GLN A 1 89 ? -10.659 2.702 2.562 1.00 95.94 89 GLN A N 1
ATOM 699 C CA . GLN A 1 89 ? -10.070 1.662 1.718 1.00 95.94 89 GLN A CA 1
ATOM 700 C C . GLN A 1 89 ? -10.616 1.724 0.287 1.00 95.94 89 GLN A C 1
ATOM 702 O O . GLN A 1 89 ? -9.843 1.585 -0.660 1.00 95.94 89 GLN A O 1
ATOM 707 N N . GLU A 1 90 ? -11.921 1.935 0.126 1.00 96.94 90 GLU A N 1
ATOM 708 C CA . GLU A 1 90 ? -12.559 2.057 -1.185 1.00 96.94 90 GLU A CA 1
ATOM 709 C C . GLU A 1 90 ? -12.077 3.309 -1.936 1.00 96.94 90 GLU A C 1
ATOM 711 O O . GLU A 1 90 ? -11.721 3.227 -3.111 1.00 96.94 90 GLU A O 1
ATOM 716 N N . GLU A 1 91 ? -12.001 4.455 -1.255 1.00 96.81 91 GLU A N 1
ATOM 717 C CA . GLU A 1 91 ? -11.449 5.699 -1.806 1.00 96.81 91 GLU A CA 1
ATOM 718 C C . GLU A 1 91 ? -9.979 5.521 -2.217 1.00 96.81 91 GLU A C 1
ATOM 720 O O . GLU A 1 91 ? -9.604 5.843 -3.348 1.00 96.81 91 GLU A O 1
ATOM 725 N N . ALA A 1 92 ? -9.166 4.910 -1.346 1.00 94.62 92 ALA A N 1
ATOM 726 C CA . ALA A 1 92 ? -7.777 4.591 -1.652 1.00 94.62 92 ALA A CA 1
ATOM 727 C C . ALA A 1 92 ? -7.664 3.685 -2.881 1.00 94.62 92 ALA A C 1
ATOM 729 O O . ALA A 1 92 ? -6.804 3.919 -3.723 1.00 94.62 92 ALA A O 1
ATOM 730 N N . TYR A 1 93 ? -8.523 2.670 -3.005 1.00 94.69 93 TYR A N 1
ATOM 731 C CA . TYR A 1 93 ? -8.528 1.763 -4.151 1.00 94.69 93 TYR A CA 1
ATOM 732 C C . TYR A 1 93 ? -8.871 2.493 -5.455 1.00 94.69 93 TYR A C 1
ATOM 734 O O . TYR A 1 93 ? -8.148 2.344 -6.441 1.00 94.69 93 TYR A O 1
ATOM 742 N N . LYS A 1 94 ? -9.913 3.334 -5.448 1.00 96.81 94 LYS A N 1
ATOM 743 C CA . LYS A 1 94 ? -10.324 4.130 -6.616 1.00 96.81 94 LYS A CA 1
ATOM 744 C C . LYS A 1 94 ? -9.213 5.063 -7.100 1.00 96.81 94 LYS A C 1
ATOM 746 O O . LYS A 1 94 ? -8.977 5.147 -8.301 1.00 96.81 94 LYS A O 1
ATOM 751 N N . GLU A 1 95 ? -8.508 5.732 -6.188 1.00 95.81 95 GLU A N 1
ATOM 752 C CA . GLU A 1 95 ? -7.385 6.610 -6.549 1.00 95.81 95 GLU A CA 1
ATOM 753 C C . GLU A 1 95 ? -6.112 5.843 -6.936 1.00 95.81 95 GLU A C 1
ATOM 755 O O . GLU A 1 95 ? -5.307 6.325 -7.738 1.00 95.81 95 GLU A O 1
ATOM 760 N N . LEU A 1 96 ? -5.905 4.655 -6.365 1.00 94.25 96 LEU A N 1
ATOM 761 C CA . LEU A 1 96 ? -4.717 3.843 -6.600 1.00 94.25 96 LEU A CA 1
ATOM 762 C C . LEU A 1 96 ? -4.760 3.127 -7.952 1.00 94.25 96 LEU A C 1
ATOM 764 O O . LEU A 1 96 ? -3.717 3.011 -8.595 1.00 94.25 96 LEU A O 1
ATOM 768 N N . LEU A 1 97 ? -5.941 2.684 -8.391 1.00 94.62 97 LEU A N 1
ATOM 769 C CA . LEU A 1 97 ? -6.134 1.925 -9.628 1.00 94.62 97 LEU A CA 1
ATOM 770 C C . LEU A 1 97 ? -5.462 2.567 -10.862 1.00 94.62 97 LEU A C 1
ATOM 772 O O . LEU A 1 97 ? -4.601 1.912 -11.455 1.00 94.62 97 LEU A O 1
ATOM 776 N N . PRO A 1 98 ? -5.721 3.845 -11.216 1.00 96.50 98 PRO A N 1
ATOM 777 C CA . PRO A 1 98 ? -5.079 4.459 -12.380 1.00 96.50 98 PRO A CA 1
ATOM 778 C C . PRO A 1 98 ? -3.553 4.563 -12.237 1.00 96.50 98 PRO A C 1
ATOM 780 O O . PRO A 1 98 ? -2.832 4.476 -13.227 1.00 96.50 98 PRO A O 1
ATOM 783 N N . ILE A 1 99 ? -3.034 4.717 -11.012 1.00 94.06 99 ILE A N 1
ATOM 784 C CA . ILE A 1 99 ? -1.586 4.757 -10.753 1.00 94.06 99 ILE A CA 1
ATOM 785 C C . ILE A 1 99 ? -0.968 3.368 -10.944 1.00 94.06 99 ILE A C 1
ATOM 787 O O . ILE A 1 99 ? 0.162 3.253 -11.416 1.00 94.06 99 ILE A O 1
ATOM 791 N N . GLU A 1 100 ? -1.674 2.304 -10.567 1.00 92.81 100 GLU A N 1
ATOM 792 C CA . GLU A 1 100 ? -1.211 0.931 -10.773 1.00 92.81 100 GLU A CA 1
ATOM 793 C C . GLU A 1 100 ? -1.211 0.528 -12.241 1.00 92.81 100 GLU A C 1
ATOM 795 O O . GLU A 1 100 ? -0.283 -0.160 -12.669 1.00 92.81 100 GLU A O 1
ATOM 800 N N . ASP A 1 101 ? -2.208 0.970 -13.003 1.00 96.06 101 ASP A N 1
ATOM 801 C CA . ASP A 1 101 ? -2.250 0.771 -14.450 1.00 96.06 101 ASP A CA 1
ATOM 802 C C . ASP A 1 101 ? -1.113 1.544 -15.137 1.00 96.06 101 ASP A C 1
ATOM 804 O O . ASP A 1 101 ? -0.366 0.974 -15.935 1.00 96.06 101 ASP A O 1
ATOM 808 N N . GLU A 1 102 ? -0.891 2.806 -14.749 1.00 96.00 102 GLU A N 1
ATOM 809 C CA . GLU A 1 102 ? 0.236 3.621 -15.217 1.00 96.00 102 GLU A CA 1
ATOM 810 C C . GLU A 1 102 ? 1.588 2.968 -14.879 1.00 96.00 102 GLU A C 1
ATOM 812 O O . GLU A 1 102 ? 2.487 2.906 -15.721 1.00 96.00 102 GLU A O 1
ATOM 817 N N . LEU A 1 103 ? 1.738 2.442 -13.659 1.00 94.00 103 LEU A N 1
ATOM 818 C CA . LEU A 1 103 ? 2.962 1.773 -13.223 1.00 94.00 103 LEU A CA 1
ATOM 819 C C . LEU A 1 103 ? 3.208 0.490 -14.022 1.00 94.00 103 LEU A C 1
ATOM 821 O O . LEU A 1 103 ? 4.335 0.263 -14.452 1.00 94.00 103 LEU A O 1
ATOM 825 N N . ARG A 1 104 ? 2.170 -0.325 -14.257 1.00 94.38 104 ARG A N 1
ATOM 826 C CA . ARG A 1 104 ? 2.261 -1.542 -15.080 1.00 94.38 104 ARG A CA 1
ATOM 827 C C . ARG A 1 104 ? 2.660 -1.219 -16.519 1.00 94.38 104 ARG A C 1
ATOM 829 O O . ARG A 1 104 ? 3.547 -1.880 -17.062 1.00 94.38 104 ARG A O 1
ATOM 836 N N . ALA A 1 105 ? 2.076 -0.179 -17.113 1.00 95.75 105 ALA A N 1
ATOM 837 C CA . ALA A 1 105 ? 2.444 0.273 -18.452 1.00 95.75 105 ALA A CA 1
ATOM 838 C C . ALA A 1 105 ? 3.916 0.719 -18.514 1.00 95.75 105 ALA A C 1
ATOM 840 O O . ALA A 1 105 ? 4.674 0.246 -19.361 1.00 95.75 105 ALA A O 1
ATOM 841 N N . ARG A 1 106 ? 4.359 1.562 -17.571 1.00 92.31 106 ARG A N 1
ATOM 842 C CA . ARG A 1 106 ? 5.752 2.042 -17.505 1.00 92.31 106 ARG A CA 1
ATOM 843 C C . ARG A 1 106 ? 6.751 0.918 -17.232 1.00 92.31 106 ARG A C 1
ATOM 845 O O . ARG A 1 106 ? 7.815 0.901 -17.843 1.00 92.31 106 ARG A O 1
ATOM 852 N N . GLN A 1 107 ? 6.403 -0.032 -16.366 1.00 91.81 107 GLN A N 1
ATOM 853 C CA . GLN A 1 107 ? 7.221 -1.217 -16.100 1.00 91.81 107 GLN A CA 1
ATOM 854 C C . GLN A 1 107 ? 7.372 -2.069 -17.363 1.00 91.81 107 GLN A C 1
ATOM 856 O O . GLN A 1 107 ? 8.476 -2.480 -17.687 1.00 91.81 107 GLN A O 1
ATOM 861 N N . THR A 1 108 ? 6.292 -2.259 -18.126 1.00 94.88 108 THR A N 1
ATOM 862 C CA . THR A 1 108 ? 6.328 -3.011 -19.392 1.00 94.88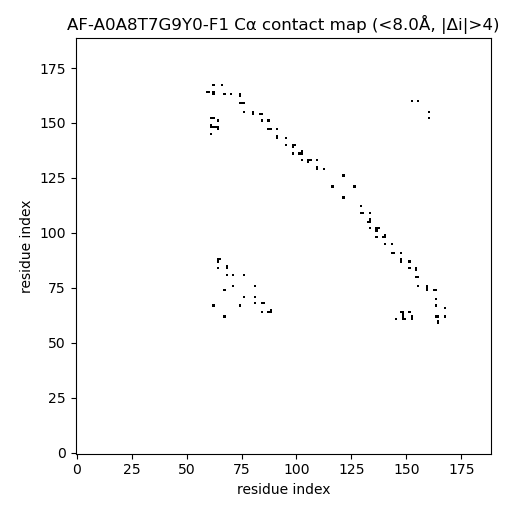 108 THR A CA 1
ATOM 863 C C . THR A 1 108 ? 7.277 -2.364 -20.406 1.00 94.88 108 THR A C 1
ATOM 865 O O . THR A 1 108 ? 8.061 -3.060 -21.052 1.00 94.88 108 THR A O 1
ATOM 868 N N . VAL A 1 109 ? 7.251 -1.031 -20.519 1.00 92.56 109 VAL A N 1
ATOM 869 C CA . VAL A 1 109 ? 8.179 -0.276 -21.380 1.00 92.56 109 VAL A CA 1
ATOM 870 C C . VAL A 1 109 ? 9.626 -0.441 -20.908 1.00 92.56 109 VAL A C 1
ATOM 872 O O . VAL A 1 109 ? 10.502 -0.745 -21.718 1.00 92.56 109 VAL A O 1
ATOM 875 N N . PHE A 1 110 ? 9.876 -0.302 -19.603 1.00 91.12 110 PHE A N 1
ATOM 876 C CA . PHE A 1 110 ? 11.207 -0.478 -19.021 1.00 91.12 110 PHE A CA 1
ATOM 877 C C . PHE A 1 110 ? 11.745 -1.904 -19.217 1.00 91.12 110 PHE A C 1
ATOM 879 O O . PHE A 1 110 ? 12.886 -2.089 -19.638 1.00 91.12 110 PHE A O 1
ATOM 886 N N . ASP A 1 111 ? 10.915 -2.923 -19.004 1.00 91.75 111 ASP A N 1
ATOM 887 C CA . ASP A 1 111 ? 11.286 -4.321 -19.218 1.00 91.75 111 ASP A CA 1
ATOM 888 C C . ASP A 1 111 ? 11.580 -4.599 -20.705 1.00 91.75 111 ASP A C 1
ATOM 890 O O . ASP A 1 111 ? 12.500 -5.353 -21.030 1.00 91.75 111 ASP A O 1
ATOM 894 N N . GLY A 1 112 ? 10.841 -3.968 -21.625 1.00 92.00 112 GLY A N 1
ATOM 895 C CA . GLY A 1 112 ? 11.116 -4.006 -23.065 1.00 92.00 112 GLY A CA 1
ATOM 896 C C . GLY A 1 112 ? 12.459 -3.364 -23.433 1.00 92.00 112 GLY A C 1
ATOM 897 O O . GLY A 1 112 ? 13.236 -3.931 -24.211 1.00 92.00 112 GLY A O 1
ATOM 898 N N . PHE A 1 113 ? 12.784 -2.224 -22.821 1.00 92.38 113 PHE A N 1
ATOM 899 C CA . PHE A 1 113 ? 14.095 -1.587 -22.946 1.00 92.38 113 PHE A CA 1
ATOM 900 C C . PHE A 1 113 ? 15.223 -2.507 -22.449 1.00 92.38 113 PHE A C 1
ATOM 902 O O . PHE A 1 113 ? 16.187 -2.753 -23.176 1.00 92.38 113 PHE A O 1
ATOM 909 N N . MET A 1 114 ? 15.066 -3.107 -21.265 1.00 91.31 114 MET A N 1
ATOM 910 C CA . MET A 1 114 ? 16.055 -4.033 -20.702 1.00 91.31 114 MET A CA 1
ATOM 911 C C . MET A 1 114 ? 16.248 -5.285 -21.570 1.00 91.31 114 MET A C 1
ATOM 913 O O . MET A 1 114 ? 17.374 -5.746 -21.758 1.00 91.31 114 MET A O 1
ATOM 917 N N . LYS A 1 115 ? 15.170 -5.826 -22.152 1.00 90.81 115 LYS A N 1
ATOM 918 C CA . LYS A 1 115 ? 15.241 -6.984 -23.060 1.00 90.81 115 LYS A CA 1
ATOM 919 C C . LYS A 1 115 ? 15.949 -6.656 -24.374 1.00 90.81 115 LYS A C 1
ATOM 921 O O . LYS A 1 115 ? 16.780 -7.444 -24.820 1.00 90.81 115 LYS A O 1
ATOM 926 N N . SER A 1 116 ? 15.653 -5.504 -24.977 1.00 87.88 116 SER A N 1
ATOM 927 C CA . SER A 1 116 ? 16.275 -5.075 -26.242 1.00 87.88 116 SER A CA 1
ATOM 928 C C . SER A 1 116 ? 17.772 -4.766 -26.112 1.00 87.88 116 SER A C 1
ATOM 930 O O . SER A 1 116 ? 18.501 -4.847 -27.101 1.00 87.88 116 SER A O 1
ATOM 932 N N . HIS A 1 117 ? 18.250 -4.500 -24.894 1.00 85.69 117 HIS A N 1
ATOM 933 C CA . HIS A 1 117 ? 19.650 -4.183 -24.611 1.00 85.69 117 HIS A CA 1
ATOM 934 C C . HIS A 1 117 ? 20.378 -5.250 -23.781 1.00 85.69 117 HIS A C 1
ATOM 936 O O . HIS A 1 117 ? 21.476 -5.003 -23.294 1.00 85.69 117 HIS A O 1
ATOM 942 N N . ARG A 1 118 ? 19.822 -6.465 -23.667 1.00 76.25 118 ARG A N 1
ATOM 943 C CA . ARG A 1 118 ? 20.348 -7.549 -22.813 1.00 76.25 118 ARG A CA 1
ATOM 944 C C . ARG A 1 118 ? 21.835 -7.879 -23.030 1.00 76.25 118 ARG A C 1
ATOM 946 O O . ARG A 1 118 ? 22.503 -8.273 -22.083 1.00 76.25 118 ARG A O 1
ATOM 953 N N . ASN A 1 119 ? 22.341 -7.700 -24.253 1.00 75.06 119 ASN A N 1
ATOM 954 C CA . ASN A 1 119 ? 23.730 -7.986 -24.638 1.00 75.06 119 ASN A CA 1
ATOM 955 C C . ASN A 1 119 ? 24.506 -6.725 -25.072 1.00 75.06 119 ASN A C 1
ATOM 957 O O . ASN A 1 119 ? 25.546 -6.837 -25.718 1.00 75.06 119 ASN A O 1
ATOM 961 N N . ARG A 1 120 ? 23.986 -5.523 -24.788 1.00 76.06 120 ARG A N 1
ATOM 962 C CA . ARG A 1 120 ? 24.607 -4.243 -25.160 1.00 76.06 120 ARG A CA 1
ATOM 963 C C . ARG A 1 120 ? 25.043 -3.493 -23.906 1.00 76.06 120 ARG A C 1
ATOM 965 O O . ARG A 1 120 ? 24.361 -3.534 -22.887 1.00 76.06 120 ARG A O 1
ATOM 972 N N . GLN A 1 121 ? 26.169 -2.785 -23.987 1.00 81.88 121 GLN A N 1
ATOM 973 C CA . GLN A 1 121 ? 26.531 -1.819 -22.952 1.00 81.88 121 GLN A CA 1
ATOM 974 C C . GLN A 1 121 ? 25.577 -0.627 -23.052 1.00 81.88 121 GLN A C 1
ATOM 976 O O . GLN A 1 121 ? 25.611 0.123 -24.024 1.00 81.88 121 GLN A O 1
ATOM 981 N N . VAL A 1 122 ? 24.704 -0.494 -22.059 1.00 84.38 122 VAL A N 1
ATOM 982 C CA . VAL A 1 122 ? 23.822 0.661 -21.878 1.00 84.38 122 VAL A CA 1
ATOM 983 C C . VAL A 1 122 ? 24.527 1.646 -20.958 1.00 84.38 122 VAL A C 1
ATOM 985 O O . VAL A 1 122 ? 25.085 1.244 -19.933 1.00 84.38 122 VAL A O 1
ATOM 988 N N . SER A 1 123 ? 24.511 2.933 -21.302 1.00 90.56 123 SER A N 1
ATOM 989 C CA . SER A 1 123 ? 25.060 3.954 -20.412 1.00 90.56 123 SER A CA 1
ATOM 990 C C . SER A 1 123 ? 24.205 4.075 -19.143 1.00 90.56 123 SER A C 1
ATOM 992 O O . SER A 1 123 ? 22.984 3.904 -19.171 1.00 90.56 123 SER A O 1
ATOM 994 N N . MET A 1 124 ? 24.828 4.396 -18.005 1.00 86.44 124 MET A N 1
ATOM 995 C CA . MET A 1 124 ? 24.082 4.616 -16.757 1.00 86.44 124 MET A CA 1
ATOM 996 C C . MET A 1 124 ? 23.038 5.734 -16.916 1.00 86.44 124 MET A C 1
ATOM 998 O O . MET A 1 124 ? 21.935 5.634 -16.385 1.00 86.44 124 MET A O 1
ATOM 1002 N N . GLU A 1 125 ? 23.359 6.778 -17.681 1.00 90.25 125 GLU A N 1
ATOM 1003 C CA . GLU A 1 125 ? 22.445 7.884 -17.971 1.00 90.25 125 GLU A CA 1
ATOM 1004 C C . GLU A 1 125 ? 21.178 7.412 -18.696 1.00 90.25 125 GLU A C 1
ATOM 1006 O O . GLU A 1 125 ? 20.064 7.771 -18.310 1.00 90.25 125 GLU A O 1
ATOM 1011 N N . GLU A 1 126 ? 21.329 6.556 -19.707 1.00 87.94 126 GLU A N 1
ATOM 1012 C CA . GLU A 1 126 ? 20.203 6.023 -20.468 1.00 87.94 126 GLU A CA 1
ATOM 1013 C C . GLU A 1 126 ? 19.341 5.087 -19.614 1.00 87.94 126 GLU A C 1
ATOM 1015 O O . GLU A 1 126 ? 18.112 5.189 -19.627 1.00 87.94 126 GLU A O 1
ATOM 1020 N N . LEU A 1 127 ? 19.968 4.249 -18.783 1.00 88.56 127 LEU A N 1
ATOM 1021 C CA . LEU A 1 127 ? 19.254 3.394 -17.837 1.00 88.56 127 LEU A CA 1
ATOM 1022 C C . LEU A 1 127 ? 18.450 4.216 -16.817 1.00 88.56 127 LEU A C 1
ATOM 1024 O O . LEU A 1 127 ? 17.276 3.925 -16.578 1.00 88.56 127 LEU A O 1
ATOM 1028 N N . LEU A 1 128 ? 19.038 5.276 -16.255 1.00 89.25 128 LEU A N 1
ATOM 1029 C CA . LEU A 1 128 ? 18.341 6.181 -15.337 1.00 89.25 128 LEU A CA 1
ATOM 1030 C C . LEU A 1 128 ? 17.185 6.911 -16.025 1.00 89.25 128 LEU A C 1
ATOM 1032 O O . LEU A 1 128 ? 16.105 7.032 -15.442 1.00 89.25 128 LEU A O 1
ATOM 1036 N N . LYS A 1 129 ? 17.372 7.352 -17.273 1.00 92.06 129 LYS A N 1
ATOM 1037 C CA . LYS A 1 129 ? 16.322 8.001 -18.069 1.00 92.06 129 LYS A CA 1
ATOM 1038 C C . LYS A 1 129 ? 15.115 7.082 -18.268 1.00 92.06 129 LYS A C 1
ATOM 1040 O O . LYS A 1 129 ? 13.985 7.544 -18.126 1.00 92.06 129 LYS A O 1
ATOM 1045 N N . GLN A 1 130 ? 15.344 5.794 -18.530 1.00 90.88 130 GLN A N 1
ATOM 1046 C CA . GLN A 1 130 ? 14.271 4.807 -18.704 1.00 90.88 130 GLN A CA 1
ATOM 1047 C C . GLN A 1 130 ? 13.647 4.356 -17.373 1.00 90.88 130 GLN A C 1
ATOM 1049 O O . GLN A 1 130 ? 12.451 4.076 -17.317 1.00 90.88 130 GLN A O 1
ATOM 1054 N N . ALA A 1 131 ? 14.416 4.323 -16.281 1.00 89.62 131 ALA A N 1
ATOM 1055 C CA . ALA A 1 131 ? 13.914 3.964 -14.952 1.00 89.62 131 ALA A CA 1
ATOM 1056 C C . ALA A 1 131 ? 13.129 5.102 -14.268 1.00 89.62 131 ALA A C 1
ATOM 1058 O O . ALA A 1 131 ? 12.266 4.853 -13.416 1.00 89.62 131 ALA A O 1
ATOM 1059 N N . LYS A 1 132 ? 13.408 6.364 -14.619 1.00 91.50 132 LYS A N 1
ATOM 1060 C CA . LYS A 1 132 ? 12.803 7.549 -13.991 1.00 91.50 132 LYS A CA 1
ATOM 1061 C C . LYS A 1 132 ? 11.262 7.520 -13.993 1.00 91.50 132 LYS A C 1
ATOM 1063 O O . LYS A 1 132 ? 10.692 7.656 -12.911 1.00 91.50 132 LYS A O 1
ATOM 1068 N N . PRO A 1 133 ? 10.562 7.229 -15.105 1.00 90.75 133 PRO A N 1
ATOM 1069 C CA . PRO A 1 133 ? 9.102 7.149 -15.099 1.00 90.75 133 PRO A CA 1
ATOM 1070 C C . PRO A 1 133 ? 8.548 6.096 -14.128 1.00 90.75 133 PRO A C 1
ATOM 1072 O O . PRO A 1 133 ? 7.550 6.351 -13.452 1.00 90.75 133 PRO A O 1
ATOM 1075 N N . VAL A 1 134 ? 9.188 4.925 -14.028 1.00 90.88 134 VAL A N 1
ATOM 1076 C CA . VAL A 1 134 ? 8.776 3.847 -13.110 1.00 90.88 134 VAL A CA 1
ATOM 1077 C C . VAL A 1 134 ? 8.943 4.293 -11.657 1.00 90.88 134 VAL A C 1
ATOM 1079 O O . VAL A 1 134 ? 8.039 4.130 -10.835 1.00 90.88 134 VAL A O 1
ATOM 1082 N N . THR A 1 135 ? 10.086 4.901 -11.335 1.00 89.62 135 THR A N 1
ATOM 1083 C CA . THR A 1 135 ? 10.385 5.352 -9.968 1.00 89.62 135 THR A CA 1
ATOM 1084 C C . THR A 1 135 ? 9.491 6.516 -9.527 1.00 89.62 135 THR A C 1
ATOM 1086 O O . THR A 1 135 ? 9.032 6.520 -8.381 1.00 89.62 135 THR A O 1
ATOM 1089 N N . GLU A 1 136 ? 9.169 7.456 -10.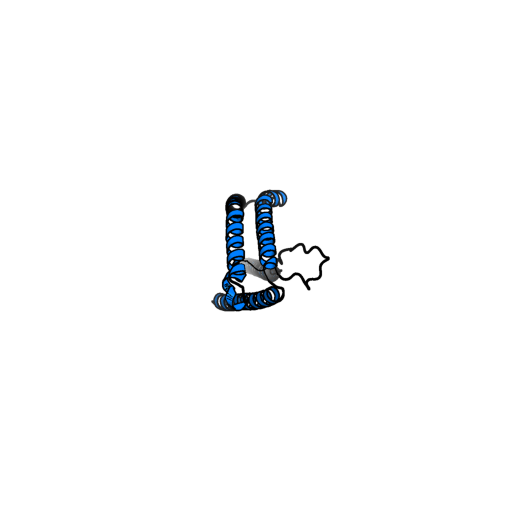420 1.00 89.44 136 GLU A N 1
ATOM 1090 C CA . GLU A 1 136 ? 8.238 8.562 -10.164 1.00 89.44 136 GLU A CA 1
ATOM 1091 C C . GLU A 1 136 ? 6.812 8.066 -9.897 1.00 89.44 136 GLU A C 1
ATOM 1093 O O . GLU A 1 136 ? 6.214 8.433 -8.881 1.00 89.44 136 GLU A O 1
ATOM 1098 N N . THR A 1 137 ? 6.281 7.168 -10.733 1.00 86.06 137 THR A N 1
ATOM 1099 C CA . THR A 1 137 ? 4.950 6.579 -10.503 1.00 86.06 137 THR A CA 1
ATOM 1100 C C . THR A 1 137 ? 4.936 5.733 -9.229 1.00 86.06 137 THR A C 1
ATOM 1102 O O . THR A 1 137 ? 4.007 5.828 -8.424 1.00 86.06 137 THR A O 1
ATOM 1105 N N . GLY A 1 138 ? 6.006 4.978 -8.963 1.00 90.56 138 GLY A N 1
ATOM 1106 C CA . GLY A 1 138 ? 6.180 4.246 -7.709 1.00 90.56 138 GLY A CA 1
ATOM 1107 C C . GLY A 1 138 ? 6.243 5.164 -6.480 1.00 90.56 138 GLY A C 1
ATOM 1108 O O . GLY A 1 138 ? 5.729 4.820 -5.413 1.00 90.56 138 GLY A O 1
ATOM 1109 N N . ARG A 1 139 ? 6.836 6.359 -6.597 1.00 88.44 139 ARG A N 1
ATOM 1110 C CA . ARG A 1 139 ? 6.808 7.390 -5.547 1.00 88.44 139 ARG A CA 1
ATOM 1111 C C . ARG A 1 139 ? 5.395 7.934 -5.347 1.00 88.44 139 ARG A C 1
ATOM 1113 O O . ARG A 1 139 ? 4.947 7.992 -4.205 1.00 88.44 139 ARG A O 1
ATOM 1120 N N . ARG A 1 140 ? 4.675 8.265 -6.423 1.00 90.69 140 ARG A N 1
ATOM 1121 C CA . ARG A 1 140 ? 3.279 8.735 -6.364 1.00 90.69 140 ARG A CA 1
ATOM 1122 C C . ARG A 1 140 ? 2.374 7.719 -5.659 1.00 90.69 140 ARG A C 1
ATOM 1124 O O . ARG A 1 140 ? 1.646 8.092 -4.744 1.00 90.69 140 ARG A O 1
ATOM 1131 N N . LYS A 1 141 ? 2.495 6.432 -6.007 1.00 91.25 141 LYS A N 1
ATOM 1132 C CA . LYS A 1 141 ? 1.799 5.324 -5.329 1.00 91.25 141 LYS A CA 1
ATOM 1133 C C . LYS A 1 141 ? 2.097 5.287 -3.827 1.00 91.25 141 LYS A C 1
ATOM 1135 O O . LYS A 1 141 ? 1.177 5.166 -3.023 1.00 91.25 141 LYS A O 1
ATOM 1140 N N . ARG A 1 142 ? 3.372 5.397 -3.435 1.00 90.44 142 ARG A N 1
ATOM 1141 C CA . ARG A 1 142 ? 3.776 5.395 -2.017 1.00 90.44 142 ARG A CA 1
ATOM 1142 C C . ARG A 1 142 ? 3.177 6.567 -1.243 1.00 90.44 142 ARG A C 1
ATOM 1144 O O . ARG A 1 142 ? 2.586 6.326 -0.199 1.00 90.44 142 ARG A O 1
ATOM 1151 N N . LEU A 1 143 ? 3.270 7.785 -1.779 1.00 91.94 143 LEU A N 1
ATOM 1152 C CA . LEU A 1 143 ? 2.723 8.992 -1.147 1.00 91.94 143 LEU A CA 1
ATOM 1153 C C . LEU A 1 143 ? 1.200 8.922 -0.982 1.00 91.94 143 LEU A C 1
ATOM 1155 O O . LEU A 1 143 ? 0.668 9.331 0.047 1.00 91.94 143 LEU A O 1
ATOM 1159 N N . LEU A 1 144 ? 0.496 8.372 -1.977 1.00 91.56 144 LEU A N 1
ATOM 1160 C CA . LEU A 1 144 ? -0.946 8.154 -1.885 1.00 91.56 144 LEU A CA 1
ATOM 1161 C C . LEU A 1 144 ? -1.285 7.191 -0.739 1.00 91.56 144 LEU A C 1
ATOM 1163 O O . LEU A 1 144 ? -2.111 7.501 0.117 1.00 91.56 144 LEU A O 1
ATOM 1167 N N . LEU A 1 145 ? -0.620 6.034 -0.697 1.00 90.56 145 LEU A N 1
ATOM 1168 C CA . LEU A 1 145 ? -0.831 5.041 0.356 1.00 90.56 145 LEU A CA 1
ATOM 1169 C C . LEU A 1 145 ? -0.480 5.586 1.743 1.00 90.56 145 LEU A C 1
ATOM 1171 O O . LEU A 1 145 ? -1.178 5.279 2.704 1.00 90.56 145 LEU A O 1
ATOM 1175 N N . GLU A 1 146 ? 0.584 6.377 1.856 1.00 92.12 146 GLU A N 1
ATOM 1176 C CA . GLU A 1 146 ? 0.998 7.029 3.098 1.00 92.12 146 GLU A CA 1
ATOM 1177 C C . GLU A 1 146 ? -0.098 7.958 3.628 1.00 92.12 146 GLU A C 1
ATOM 1179 O O . GLU A 1 146 ? -0.588 7.737 4.735 1.00 92.12 146 GLU A O 1
ATOM 1184 N N . ARG A 1 147 ? -0.606 8.867 2.786 1.00 93.38 147 ARG A N 1
ATOM 1185 C CA . ARG A 1 147 ? -1.727 9.764 3.117 1.00 93.38 147 ARG A CA 1
ATOM 1186 C C . ARG A 1 147 ? -2.955 9.006 3.626 1.00 93.38 147 ARG A C 1
ATOM 1188 O O . ARG A 1 147 ? -3.586 9.404 4.603 1.00 93.38 147 ARG A O 1
ATOM 1195 N N . TYR A 1 148 ? -3.322 7.913 2.962 1.00 93.25 148 TYR A N 1
ATOM 1196 C CA . TYR A 1 148 ? -4.480 7.113 3.364 1.00 93.25 148 TYR A CA 1
ATOM 1197 C C . TYR A 1 148 ? -4.248 6.358 4.679 1.00 93.25 148 TYR A C 1
ATOM 1199 O O . TYR A 1 148 ? -5.162 6.251 5.497 1.00 93.25 148 TYR A O 1
ATOM 1207 N N . ARG A 1 149 ? -3.024 5.881 4.931 1.00 93.50 149 ARG A N 1
ATOM 1208 C CA . ARG A 1 149 ? -2.670 5.251 6.212 1.00 93.50 149 ARG A CA 1
ATOM 1209 C C . ARG A 1 149 ? -2.662 6.253 7.363 1.00 93.50 149 ARG A C 1
ATOM 1211 O O . ARG A 1 149 ? -3.120 5.903 8.445 1.00 93.50 149 ARG A O 1
ATOM 1218 N N . GLU A 1 150 ? -2.200 7.480 7.139 1.00 93.75 150 GLU A N 1
ATOM 1219 C CA . GLU A 1 150 ? -2.279 8.563 8.130 1.00 93.75 150 GLU A CA 1
ATOM 1220 C C . GLU A 1 150 ? -3.732 8.870 8.494 1.00 93.75 150 GLU A C 1
ATOM 1222 O O . GLU A 1 150 ? -4.099 8.852 9.669 1.00 93.75 150 GLU A O 1
ATOM 1227 N N . ARG A 1 151 ? -4.596 9.056 7.485 1.00 95.00 151 ARG A N 1
ATOM 1228 C CA . ARG A 1 151 ? -6.041 9.249 7.696 1.00 95.00 151 ARG A CA 1
ATOM 1229 C C . ARG A 1 151 ? -6.654 8.105 8.501 1.00 95.00 151 ARG A C 1
ATOM 1231 O O . ARG A 1 151 ? -7.403 8.359 9.437 1.00 95.00 151 ARG A O 1
ATOM 1238 N N . ALA A 1 152 ? -6.303 6.862 8.178 1.00 94.88 152 ALA A N 1
ATOM 1239 C CA . ALA A 1 152 ? -6.783 5.692 8.903 1.00 94.88 152 ALA A CA 1
ATOM 1240 C C . ALA A 1 152 ? -6.295 5.646 10.360 1.00 94.88 152 ALA A C 1
ATOM 1242 O O . ALA A 1 152 ? -7.077 5.325 11.249 1.00 94.88 152 ALA A O 1
ATOM 1243 N N . GLN A 1 153 ? -5.035 5.999 10.634 1.00 93.31 153 GLN A N 1
ATOM 1244 C CA . GLN A 1 153 ? -4.528 6.066 12.009 1.00 93.31 153 GLN A CA 1
ATOM 1245 C C . GLN A 1 153 ? -5.178 7.183 12.828 1.00 93.31 153 GLN A C 1
ATOM 1247 O O . GLN A 1 153 ? -5.408 6.995 14.022 1.00 93.31 153 GLN A O 1
ATOM 1252 N N . ASN A 1 154 ? -5.535 8.303 12.199 1.00 94.50 154 ASN A N 1
ATOM 1253 C CA . ASN A 1 154 ? -6.241 9.397 12.866 1.00 94.50 154 ASN A CA 1
ATOM 1254 C C . ASN A 1 154 ? -7.655 9.008 13.324 1.00 94.50 154 ASN A C 1
ATOM 1256 O O . ASN A 1 154 ? -8.167 9.609 14.263 1.00 94.50 154 ASN A O 1
ATOM 1260 N N . LEU A 1 155 ? -8.262 7.974 12.727 1.00 94.88 155 LEU A N 1
ATOM 1261 C CA . LEU A 1 155 ? -9.533 7.410 13.199 1.00 94.88 155 LEU A CA 1
ATOM 1262 C C . LEU A 1 155 ? -9.388 6.580 14.480 1.00 94.88 155 LEU A C 1
ATOM 1264 O O . LEU A 1 155 ? -10.392 6.272 15.121 1.00 94.88 155 LEU A O 1
ATOM 1268 N N . LEU A 1 156 ? -8.168 6.177 14.839 1.00 94.00 156 LEU A N 1
ATOM 1269 C CA . LEU A 1 156 ? -7.893 5.333 15.996 1.00 94.00 156 LEU A CA 1
ATOM 1270 C C . LEU A 1 156 ? -7.559 6.176 17.225 1.00 94.00 156 LEU A C 1
ATOM 1272 O O . LEU A 1 156 ? -6.805 7.152 17.138 1.00 94.00 156 LEU A O 1
ATOM 1276 N N . SER A 1 157 ? -8.037 5.730 18.388 1.00 94.50 157 SER A N 1
ATOM 1277 C CA . SER A 1 157 ? -7.537 6.220 19.673 1.00 94.50 157 SER A CA 1
ATOM 1278 C C . SER A 1 157 ? -6.082 5.798 19.880 1.00 94.50 157 SER A C 1
ATOM 1280 O O . SER A 1 157 ? -5.606 4.827 19.288 1.00 94.50 157 SER A O 1
ATOM 1282 N N . GLU A 1 158 ? -5.363 6.493 20.757 1.00 92.38 158 GLU A N 1
ATOM 1283 C CA . GLU A 1 158 ? -3.968 6.166 21.060 1.00 92.38 158 GLU A CA 1
ATOM 1284 C C . GLU A 1 158 ? -3.797 4.709 21.523 1.00 92.38 158 GLU A C 1
ATOM 1286 O O . GLU A 1 158 ? -2.935 3.989 21.014 1.00 92.38 158 GLU A O 1
ATOM 1291 N N . LYS A 1 159 ? -4.698 4.227 22.390 1.00 93.06 159 LYS A N 1
ATOM 1292 C CA . LYS A 1 159 ? -4.720 2.829 22.846 1.00 93.06 159 LYS A CA 1
ATOM 1293 C C . LYS A 1 159 ? -4.867 1.847 21.676 1.00 93.06 159 LYS A C 1
ATOM 1295 O O . LYS A 1 159 ? -4.120 0.872 21.598 1.00 93.06 159 LYS A O 1
ATOM 1300 N N . GLN A 1 160 ? -5.779 2.128 20.742 1.00 94.62 160 GLN A N 1
ATOM 1301 C CA . GLN A 1 160 ? -5.982 1.307 19.543 1.00 94.62 160 GLN A CA 1
ATOM 1302 C C . GLN A 1 160 ? -4.747 1.323 18.628 1.00 94.62 160 GLN A C 1
ATOM 1304 O O . GLN A 1 160 ? -4.373 0.276 18.102 1.00 94.62 160 GLN A O 1
ATOM 1309 N N . ARG A 1 161 ? -4.066 2.469 18.464 1.00 92.62 161 ARG A N 1
ATOM 1310 C CA . ARG A 1 161 ? -2.829 2.565 17.659 1.00 92.62 161 ARG A CA 1
ATOM 1311 C C . ARG A 1 161 ? -1.705 1.713 18.236 1.00 92.62 161 ARG A C 1
ATOM 1313 O O . ARG A 1 161 ? -1.063 0.968 17.494 1.00 92.62 161 ARG A O 1
ATOM 1320 N N . VAL A 1 162 ? -1.491 1.780 19.552 1.00 91.12 162 VAL A N 1
ATOM 1321 C CA . VAL A 1 162 ? -0.476 0.968 20.245 1.00 91.12 162 VAL A CA 1
ATOM 1322 C C . VAL A 1 162 ? -0.780 -0.522 20.077 1.00 91.12 162 VAL A C 1
ATOM 1324 O O . VAL A 1 162 ? 0.091 -1.291 19.662 1.00 91.12 162 VAL A O 1
ATOM 1327 N N . GLN A 1 163 ? -2.028 -0.924 20.320 1.00 93.00 163 GLN A N 1
ATOM 1328 C CA . GLN A 1 163 ? -2.475 -2.311 20.193 1.00 93.00 163 GLN A CA 1
ATOM 1329 C C . GLN A 1 163 ? -2.327 -2.841 18.761 1.00 93.00 163 GLN A C 1
ATOM 1331 O O . GLN A 1 163 ? -1.769 -3.921 18.548 1.00 93.00 163 GLN A O 1
ATOM 1336 N N . ALA A 1 164 ? -2.747 -2.057 17.768 1.00 93.00 164 ALA A N 1
ATOM 1337 C CA . ALA A 1 164 ? -2.594 -2.395 16.359 1.00 93.00 164 ALA A CA 1
ATOM 1338 C C . ALA A 1 164 ? -1.112 -2.511 15.960 1.00 93.00 164 ALA A C 1
ATOM 1340 O O . ALA A 1 164 ? -0.733 -3.449 15.257 1.00 93.00 164 ALA A O 1
ATOM 1341 N N . GLY A 1 165 ? -0.250 -1.620 16.462 1.00 91.56 165 GLY A N 1
ATOM 1342 C CA . GLY A 1 165 ? 1.195 -1.672 16.233 1.00 91.56 165 GLY A CA 1
ATOM 1343 C C . GLY A 1 165 ? 1.844 -2.943 16.790 1.00 91.56 165 GLY A C 1
ATOM 1344 O O . GLY A 1 165 ? 2.639 -3.588 16.102 1.00 91.56 165 GLY A O 1
ATOM 1345 N N . GLN A 1 166 ? 1.475 -3.351 18.006 1.00 91.62 166 GLN A N 1
ATOM 1346 C CA . GLN A 1 166 ? 1.958 -4.594 18.622 1.00 91.62 166 GLN A CA 1
ATOM 1347 C C . GLN A 1 166 ? 1.461 -5.844 17.884 1.00 91.62 166 GLN A C 1
ATOM 1349 O O . GLN A 1 166 ? 2.213 -6.804 17.703 1.00 91.62 166 GLN A O 1
ATOM 1354 N N . LEU A 1 167 ? 0.195 -5.857 17.454 1.00 92.25 167 LEU A N 1
ATOM 1355 C CA . LEU A 1 167 ? -0.356 -6.943 16.640 1.00 92.25 167 LEU A CA 1
ATOM 1356 C C . LEU A 1 167 ? 0.386 -7.057 15.306 1.00 92.25 167 LEU A C 1
ATOM 1358 O O . LEU A 1 167 ? 0.798 -8.152 14.924 1.00 92.25 167 LEU A O 1
ATOM 1362 N N . PHE A 1 168 ? 0.626 -5.930 14.637 1.00 91.44 168 PHE A N 1
ATOM 1363 C CA . PHE A 1 168 ? 1.302 -5.905 13.345 1.00 91.44 168 PHE A CA 1
ATOM 1364 C C . PHE A 1 168 ? 2.736 -6.436 13.421 1.00 91.44 168 PHE A C 1
ATOM 1366 O O . PHE A 1 168 ? 3.140 -7.233 12.571 1.00 91.44 168 PHE A O 1
ATOM 1373 N N . ARG A 1 169 ? 3.497 -6.053 14.459 1.00 89.50 169 ARG A N 1
ATOM 1374 C CA . ARG A 1 169 ? 4.850 -6.591 14.699 1.00 89.50 169 ARG A CA 1
ATOM 1375 C C . ARG A 1 169 ? 4.824 -8.111 14.845 1.00 89.50 169 ARG A C 1
ATOM 1377 O O . ARG A 1 169 ? 5.512 -8.797 14.099 1.00 89.50 169 ARG A O 1
ATOM 1384 N N . ARG A 1 170 ? 3.939 -8.639 15.699 1.00 89.31 170 ARG A N 1
ATOM 138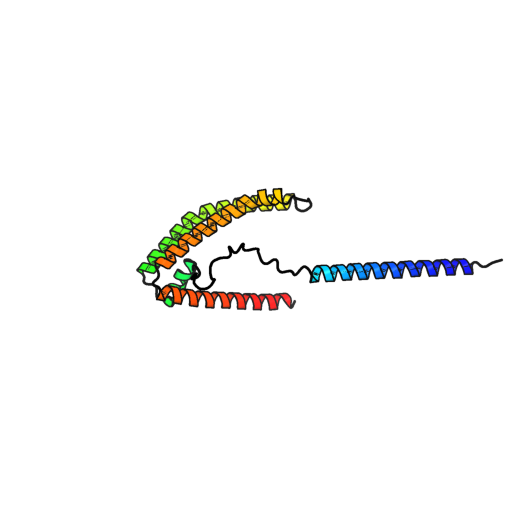5 C CA . ARG A 1 170 ? 3.794 -10.090 15.914 1.00 89.31 170 ARG A CA 1
ATOM 1386 C C . ARG A 1 170 ? 3.442 -10.849 14.636 1.00 89.31 170 ARG A C 1
ATOM 1388 O O . ARG A 1 170 ? 3.959 -11.939 14.411 1.00 89.31 170 ARG A O 1
ATOM 1395 N N . VAL A 1 171 ? 2.554 -10.301 13.807 1.00 87.56 171 VAL A N 1
ATOM 1396 C CA . VAL A 1 171 ? 2.191 -10.923 12.523 1.00 87.56 171 VAL A CA 1
ATOM 1397 C C . VAL A 1 171 ? 3.377 -10.902 11.560 1.00 87.56 171 VAL A C 1
ATOM 1399 O O . VAL A 1 171 ? 3.683 -11.929 10.961 1.00 87.56 171 VAL A O 1
ATOM 1402 N N . THR A 1 172 ? 4.082 -9.775 11.460 1.00 86.69 172 THR A N 1
ATOM 1403 C CA . THR A 1 172 ? 5.245 -9.628 10.570 1.00 86.69 172 THR A CA 1
ATOM 1404 C C . THR A 1 172 ? 6.365 -10.599 10.953 1.00 86.69 172 THR A C 1
ATOM 1406 O O . THR A 1 172 ? 6.849 -11.337 10.101 1.00 86.69 172 THR A O 1
ATOM 1409 N N . GLU A 1 173 ? 6.695 -10.696 12.242 1.00 88.75 173 GLU A N 1
ATOM 1410 C CA . GLU A 1 173 ? 7.706 -11.633 12.754 1.00 88.75 173 GLU A CA 1
ATOM 1411 C C . GLU A 1 173 ? 7.348 -13.098 12.471 1.00 88.75 173 GLU A C 1
ATOM 1413 O O . GLU A 1 173 ? 8.222 -13.918 12.188 1.00 88.75 173 GLU A O 1
ATOM 1418 N N . ARG A 1 174 ? 6.060 -13.462 12.544 1.00 88.12 174 ARG A N 1
ATOM 1419 C CA . ARG A 1 174 ? 5.608 -14.822 12.207 1.00 88.12 174 ARG A CA 1
ATOM 1420 C C . ARG A 1 174 ? 5.797 -15.123 10.726 1.00 88.12 174 ARG A C 1
ATOM 1422 O O . ARG A 1 174 ? 6.266 -16.211 10.401 1.00 88.12 174 ARG A O 1
ATOM 1429 N N . VAL A 1 175 ? 5.458 -14.173 9.856 1.00 86.44 175 VAL A N 1
ATOM 1430 C CA . VAL A 1 175 ? 5.633 -14.315 8.404 1.00 86.44 175 VAL A CA 1
ATOM 1431 C C . VAL A 1 175 ? 7.117 -14.444 8.051 1.00 86.44 175 VAL A C 1
ATOM 1433 O O . VAL A 1 175 ? 7.485 -15.334 7.290 1.00 86.44 175 VAL A O 1
ATOM 1436 N N . GLU A 1 176 ? 7.985 -13.629 8.653 1.00 83.56 176 GLU A N 1
ATOM 1437 C CA . GLU A 1 176 ? 9.439 -13.715 8.451 1.00 83.56 176 GLU A CA 1
ATOM 1438 C C . GLU A 1 176 ? 10.004 -15.063 8.915 1.00 83.56 176 GLU A C 1
ATOM 1440 O O . GLU A 1 176 ? 10.735 -15.720 8.174 1.00 83.56 176 GLU A O 1
ATOM 1445 N N . LYS A 1 177 ? 9.597 -15.544 10.098 1.00 86.56 177 LYS A N 1
ATOM 1446 C CA . LYS A 1 177 ? 10.000 -16.869 10.599 1.00 86.56 177 LYS A CA 1
ATOM 1447 C C . LYS A 1 177 ? 9.534 -18.010 9.693 1.00 86.56 177 LYS A C 1
ATOM 1449 O O . LYS A 1 177 ? 10.262 -18.986 9.534 1.00 86.56 177 LYS A O 1
ATOM 1454 N N . GLN A 1 178 ? 8.334 -17.917 9.119 1.00 85.88 178 GLN A N 1
ATOM 1455 C CA . GLN A 1 178 ? 7.828 -18.919 8.174 1.00 85.88 178 GLN A CA 1
ATOM 1456 C C . GLN A 1 178 ? 8.624 -18.915 6.869 1.00 85.88 178 GLN A C 1
ATOM 1458 O O . GLN A 1 178 ? 9.001 -19.983 6.396 1.00 85.88 178 GLN A O 1
ATOM 1463 N N . LYS A 1 179 ? 8.937 -17.730 6.336 1.00 79.56 179 LYS A N 1
ATOM 1464 C CA . LYS A 1 179 ? 9.737 -17.590 5.116 1.00 79.56 179 LYS A CA 1
ATOM 1465 C C . LYS A 1 179 ? 11.146 -18.162 5.288 1.00 79.56 179 LYS A C 1
ATOM 1467 O O . LYS A 1 179 ? 11.599 -18.907 4.427 1.00 79.56 179 LYS A O 1
ATOM 1472 N N . ASN A 1 180 ? 11.804 -17.886 6.416 1.00 80.62 180 ASN A N 1
ATOM 1473 C CA . ASN A 1 180 ? 13.138 -18.428 6.694 1.00 80.62 180 ASN A CA 1
ATOM 1474 C C . ASN A 1 180 ? 13.113 -19.961 6.779 1.00 80.62 180 ASN A C 1
ATOM 1476 O O . ASN A 1 180 ? 13.883 -20.620 6.095 1.00 80.62 180 ASN A O 1
ATOM 1480 N N . LYS A 1 181 ? 12.136 -20.537 7.496 1.00 80.00 181 LYS A N 1
ATOM 1481 C CA . LYS A 1 181 ? 11.962 -21.999 7.566 1.00 80.00 181 LYS A CA 1
ATOM 1482 C C . LYS A 1 181 ? 11.674 -22.657 6.214 1.00 80.00 181 LYS A C 1
ATOM 1484 O O . LYS A 1 181 ? 11.945 -23.844 6.064 1.00 80.00 181 LYS A O 1
ATOM 1489 N N . GLN A 1 182 ? 11.052 -21.944 5.276 1.00 76.62 182 GLN A N 1
ATOM 1490 C CA . GLN A 1 182 ? 10.800 -22.459 3.931 1.00 76.62 182 GLN A CA 1
ATOM 1491 C C . GLN A 1 182 ? 12.078 -22.435 3.084 1.00 76.62 182 GLN A C 1
ATOM 1493 O O . GLN A 1 182 ? 12.413 -23.443 2.470 1.00 76.62 182 GLN A O 1
ATOM 1498 N N . ASN A 1 183 ? 12.835 -21.338 3.135 1.00 71.06 183 ASN A N 1
ATOM 1499 C 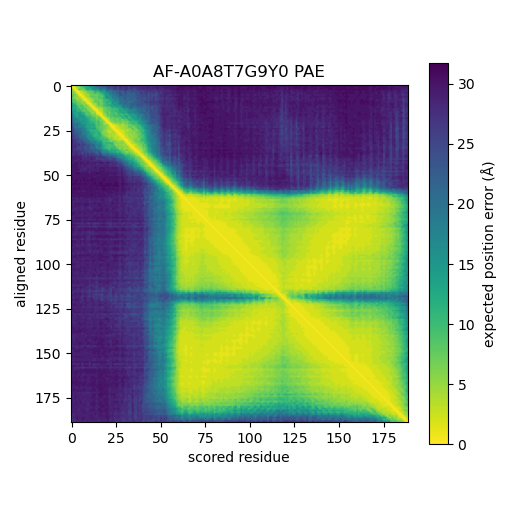CA . ASN A 1 183 ? 14.117 -21.220 2.439 1.00 71.06 183 ASN A CA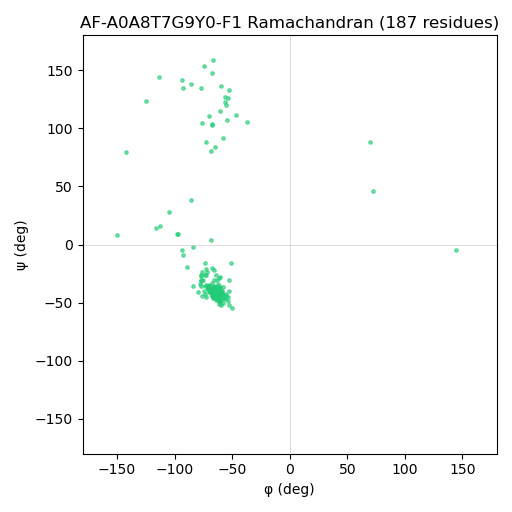 1
ATOM 1500 C C . ASN A 1 183 ? 15.143 -22.258 2.929 1.00 71.06 183 ASN A C 1
ATOM 1502 O O . ASN A 1 183 ? 15.851 -22.843 2.116 1.00 71.06 183 ASN A O 1
ATOM 1506 N N . ASP A 1 184 ? 15.175 -22.541 4.236 1.00 72.50 184 ASP A N 1
ATOM 1507 C CA . ASP A 1 184 ? 16.063 -23.559 4.818 1.00 72.50 184 ASP A CA 1
ATOM 1508 C C . ASP A 1 184 ? 15.735 -24.981 4.323 1.00 72.50 184 ASP A C 1
ATOM 1510 O O . ASP A 1 184 ? 16.604 -25.849 4.299 1.00 72.50 184 ASP A O 1
ATOM 1514 N N . LYS A 1 185 ? 14.483 -25.237 3.915 1.00 67.44 185 LYS A N 1
ATOM 1515 C CA . LYS A 1 185 ? 14.062 -26.524 3.338 1.00 67.44 185 LYS A CA 1
ATOM 1516 C C . LYS A 1 185 ? 14.357 -26.627 1.845 1.00 67.44 185 LYS A C 1
ATOM 1518 O O . LYS A 1 185 ? 14.673 -27.712 1.376 1.00 67.44 185 LYS A O 1
ATOM 1523 N N . GLU A 1 186 ? 14.237 -25.525 1.109 1.00 63.53 186 GLU A N 1
ATOM 1524 C CA . GLU A 1 186 ? 14.503 -25.479 -0.335 1.00 63.53 186 GLU A CA 1
ATOM 1525 C C . GLU A 1 186 ? 16.012 -25.445 -0.649 1.00 63.53 186 GLU A C 1
ATOM 1527 O O . GLU A 1 186 ? 16.417 -25.945 -1.690 1.00 63.53 186 GLU A O 1
ATOM 1532 N N . GLY A 1 187 ? 16.854 -24.926 0.255 1.00 57.00 187 GLY A N 1
ATOM 1533 C CA . GLY A 1 187 ? 18.319 -24.931 0.117 1.00 57.00 187 GLY A CA 1
ATOM 1534 C C . GLY A 1 187 ? 19.028 -26.212 0.581 1.00 57.00 187 GLY A C 1
ATOM 1535 O O . GLY A 1 187 ? 20.251 -26.286 0.495 1.00 57.00 187 GLY A O 1
ATOM 1536 N N . ALA A 1 188 ? 18.287 -27.197 1.100 1.00 54.72 188 ALA A N 1
ATOM 1537 C CA . ALA A 1 188 ? 18.811 -28.492 1.547 1.00 54.72 188 ALA A CA 1
ATOM 1538 C C . ALA A 1 188 ? 18.648 -29.616 0.497 1.00 54.72 188 ALA A C 1
ATOM 1540 O O . ALA A 1 188 ? 18.863 -30.784 0.826 1.00 54.72 188 ALA A O 1
ATOM 1541 N N . ILE A 1 189 ? 18.241 -29.267 -0.732 1.00 47.06 189 ILE A N 1
ATOM 1542 C CA . ILE A 1 189 ? 18.063 -30.170 -1.883 1.00 47.06 189 ILE A CA 1
ATOM 1543 C C . ILE A 1 189 ? 19.150 -29.894 -2.920 1.00 47.06 189 ILE A C 1
ATOM 1545 O O . ILE A 1 189 ? 19.368 -28.701 -3.231 1.00 47.06 189 ILE A O 1
#

Sequence (189 aa):
MTSKQEIERSVDIRQRWWTVTGVQLLVALVGISVIVLASKTQEVKPVIVRTEGESIESRQRLLPIAFLLRETEKIGLSDKQVVSLSKLQEEAYKELLPIEDELRARQTVFDGFMKSHRNRQVSMEELLKQAKPVTETGRRKRLLLERYRERAQNLLSEKQRVQAGQLFRRVTERVEKQKNKQNDKEGAI

Foldseek 3Di:
DDDPPVVVVVVVVVVVVCVVVVVVVVVVVVVVVVVVVVVVPPPPPPPPVPPPDDDPPDPLPLDQLVLCLVCCVQLVPDPVLNVVSVVLVVVLCVVLVVLVVQLVVLVVQLVVVCVVCVPHDDDPVRNCVSCVSNVVSVVVNVVSRSVSSVVSVVSDDPSSSVSSSVVVVVVVVVVVVVVVVVVVVVVVD

pLDDT: mean 76.42, std 21.1, range [31.55, 98.12]